Protein AF-A0A6A0AWE1-F1 (afdb_monomer)

Foldseek 3Di:
DDPVVVVVVLVVVLQVLLVLLLVLLVVLLVLQLCCCQPPVDGLFDLLLLLLLLLLLVVLLVVCVVCVVVDDPSSNSVSVSSVSSNVSSVSSQVSNVVSVHHNDVVSNVVSNVLLVVLVVPDDSVVSSQLSVLQSLLVGLQCSLPDPGDQDDSSLSSLVSSLSSLVSSLCSVCPSVHNDCSSPVSSVSSNVSSVSNNLVSCVVVPPVVND

Sequence (209 aa):
MTDRQESVAKRTALLALKVLGGACWVAAYREAITETEEEGTELLPEAALAFNLAWEAIYSSGGIWTWRKLSLEDRVQTIINISWLVYDVKWLQAVRRHGTHVRPGLIAMAVTYQLAFLSRLPPGEAARISALWQNLGFSAYSALTEAQVDERASKFALLRAVGTAVPTVTSGILRGVEPRYLTPGLGCVAFDLLRISRNGRERGWPFSR

Secondary structure (DSSP, 8-state):
--HHHHHHHHHHHHHHHHHHHHHHHHHHHHHHHHHHHHHS--SS-HHHHHHHHHHHHHHHHHHHHTGGGS-HHHHHHHHHHHHHHHHHHHHHHHHHHTT----HHHHHHHHHHHHHHHTTS-HHHHHHHHHHHHHHHHHHHHHHS----SHHHHHHHHHHHHHHHHHHHIIIIIT---HHHHHHHHHHHHHHHHHHHHHHHHTT-TT--

Structure (mmCIF, N/CA/C/O backbone):
data_AF-A0A6A0AWE1-F1
#
_entry.id   AF-A0A6A0AWE1-F1
#
loop_
_atom_site.group_PDB
_atom_site.id
_atom_site.type_symbol
_atom_site.label_atom_id
_atom_site.label_alt_id
_atom_site.label_comp_id
_atom_site.label_asym_id
_atom_site.label_entity_id
_atom_site.label_seq_id
_atom_site.pdbx_PDB_ins_code
_atom_site.Cartn_x
_atom_site.Cartn_y
_atom_site.Cartn_z
_atom_site.occupancy
_atom_site.B_iso_or_equiv
_atom_site.auth_seq_id
_atom_site.auth_comp_id
_atom_site.auth_asym_id
_atom_site.auth_atom_id
_atom_site.pdbx_PDB_model_num
ATOM 1 N N . MET A 1 1 ? 21.603 -22.628 -19.902 1.00 57.25 1 MET A N 1
ATOM 2 C CA . MET A 1 1 ? 20.401 -21.771 -20.005 1.00 57.25 1 MET A CA 1
ATOM 3 C C . MET A 1 1 ? 20.806 -20.531 -20.782 1.00 57.25 1 MET A C 1
ATOM 5 O O . MET A 1 1 ? 21.837 -19.965 -20.452 1.00 57.25 1 MET A O 1
ATOM 9 N N . THR A 1 2 ? 20.111 -20.167 -21.860 1.00 70.62 2 THR A N 1
ATOM 10 C CA . THR A 1 2 ? 20.488 -18.983 -22.665 1.00 70.62 2 THR A CA 1
ATOM 11 C C . THR A 1 2 ? 20.043 -17.693 -21.967 1.00 70.62 2 THR A C 1
ATOM 13 O O . THR A 1 2 ? 18.960 -17.692 -21.388 1.00 70.62 2 THR A O 1
ATOM 16 N N . ASP A 1 3 ? 20.789 -16.594 -22.105 1.00 73.94 3 ASP A N 1
ATOM 17 C CA . ASP A 1 3 ? 20.496 -15.255 -21.536 1.00 73.94 3 ASP A CA 1
ATOM 18 C C . ASP A 1 3 ? 19.036 -14.784 -21.781 1.00 73.94 3 ASP A C 1
ATOM 20 O O . ASP A 1 3 ? 18.345 -14.222 -20.927 1.00 73.94 3 ASP A O 1
ATOM 24 N N . ARG A 1 4 ? 18.468 -15.162 -22.934 1.00 74.38 4 ARG A N 1
ATOM 25 C CA . ARG A 1 4 ? 17.061 -14.909 -23.283 1.00 74.38 4 ARG A CA 1
ATOM 26 C C . ARG A 1 4 ? 16.050 -15.640 -22.385 1.00 74.38 4 ARG A C 1
ATOM 28 O O . ARG A 1 4 ? 15.002 -15.078 -22.076 1.00 74.38 4 ARG A O 1
ATOM 35 N N . GLN A 1 5 ? 16.332 -16.880 -21.983 1.00 67.31 5 GLN A N 1
ATOM 36 C CA . GLN A 1 5 ? 15.455 -17.673 -21.108 1.00 67.31 5 GLN A CA 1
ATOM 37 C C . GLN A 1 5 ? 15.448 -17.116 -19.682 1.00 67.31 5 GLN A C 1
ATOM 39 O O . GLN A 1 5 ? 14.386 -17.032 -19.065 1.00 67.31 5 GLN A O 1
ATOM 44 N N . GLU A 1 6 ? 16.607 -16.678 -19.189 1.00 70.88 6 GLU A N 1
ATOM 45 C CA . GLU A 1 6 ? 16.739 -16.037 -17.878 1.00 70.88 6 GLU A CA 1
ATOM 46 C C . GLU A 1 6 ? 15.963 -14.710 -17.822 1.00 70.88 6 GLU A C 1
ATOM 48 O O . GLU A 1 6 ? 15.195 -14.464 -16.888 1.00 70.88 6 GLU A O 1
ATOM 53 N N . SER A 1 7 ? 16.048 -13.906 -18.886 1.00 82.50 7 SER A N 1
ATOM 54 C CA . SER A 1 7 ? 15.284 -12.660 -19.031 1.00 82.50 7 SER A CA 1
ATOM 55 C C . SER A 1 7 ? 13.762 -12.875 -19.018 1.00 82.50 7 SER A C 1
ATOM 57 O O . SER A 1 7 ? 13.029 -12.115 -18.376 1.00 82.50 7 SER A O 1
ATOM 59 N N . VAL A 1 8 ? 13.265 -13.927 -19.679 1.00 85.75 8 VAL A N 1
ATOM 60 C CA . VAL A 1 8 ? 11.830 -14.264 -19.682 1.00 85.75 8 VAL A CA 1
ATOM 61 C C . VAL A 1 8 ? 11.374 -14.732 -18.302 1.00 85.75 8 VAL A C 1
ATOM 63 O O . VAL A 1 8 ? 10.389 -14.206 -17.785 1.00 85.75 8 VAL A O 1
ATOM 66 N N . ALA A 1 9 ? 12.102 -15.660 -17.675 1.00 86.56 9 ALA A N 1
ATOM 67 C CA . ALA A 1 9 ? 11.761 -16.174 -16.349 1.00 86.56 9 ALA A CA 1
ATOM 68 C C . ALA A 1 9 ? 11.688 -15.048 -15.305 1.00 86.56 9 ALA A C 1
ATOM 70 O O . ALA A 1 9 ? 10.719 -14.959 -14.548 1.00 86.56 9 ALA A O 1
ATOM 71 N N . LYS A 1 10 ? 12.658 -14.126 -15.328 1.00 87.62 10 LYS A N 1
ATOM 72 C CA . LYS A 1 10 ? 12.692 -12.961 -14.438 1.00 87.62 10 LYS A CA 1
ATOM 73 C C . LYS A 1 10 ? 11.480 -12.045 -14.619 1.00 87.62 10 LYS A C 1
ATOM 75 O O . LYS A 1 10 ? 10.871 -11.634 -13.634 1.00 87.62 10 LYS A O 1
ATOM 80 N N . ARG A 1 11 ? 11.095 -11.736 -15.862 1.00 88.38 11 ARG A N 1
ATOM 81 C CA . ARG A 1 11 ? 9.911 -10.903 -16.153 1.00 88.38 11 ARG A CA 1
ATOM 82 C C . ARG A 1 11 ? 8.618 -11.572 -15.692 1.00 88.38 11 ARG A C 1
ATOM 84 O O . ARG A 1 11 ? 7.779 -10.910 -15.087 1.00 88.38 11 ARG A O 1
ATOM 91 N N . THR A 1 12 ? 8.479 -12.873 -15.931 1.00 91.06 12 THR A N 1
ATOM 92 C CA . THR A 1 12 ? 7.323 -13.651 -15.470 1.00 91.06 12 THR A CA 1
ATOM 93 C C . THR A 1 12 ? 7.226 -13.646 -13.947 1.00 91.06 12 THR A C 1
ATOM 95 O O . THR A 1 12 ? 6.155 -13.372 -13.410 1.00 91.06 12 THR A O 1
ATOM 98 N N . ALA A 1 13 ? 8.342 -13.864 -13.245 1.00 91.12 13 ALA A N 1
ATOM 99 C CA . ALA A 1 13 ? 8.383 -13.819 -11.786 1.00 91.12 13 ALA A CA 1
ATOM 100 C C . ALA A 1 13 ? 7.980 -12.440 -11.236 1.00 91.12 13 ALA A C 1
ATOM 102 O O . ALA A 1 13 ? 7.170 -12.361 -10.315 1.00 91.12 13 ALA A O 1
ATOM 103 N N . LEU A 1 14 ? 8.481 -11.348 -11.828 1.00 92.50 14 LEU A N 1
ATOM 104 C CA . LEU A 1 14 ? 8.111 -9.981 -11.436 1.00 92.50 14 LEU A CA 1
ATOM 105 C C . LEU A 1 14 ? 6.605 -9.723 -11.578 1.00 92.50 14 LEU A C 1
ATOM 107 O O . LEU A 1 14 ? 5.991 -9.160 -10.673 1.00 92.50 14 LEU A O 1
ATOM 111 N N . LEU A 1 15 ? 6.006 -10.146 -12.693 1.00 94.44 15 LEU A N 1
ATOM 112 C CA . LEU A 1 15 ? 4.570 -9.988 -12.931 1.00 94.44 15 LEU A CA 1
ATOM 113 C C . LEU A 1 15 ? 3.735 -10.831 -11.964 1.00 94.44 15 LEU A C 1
ATOM 115 O O . LEU A 1 15 ? 2.789 -10.314 -11.374 1.00 94.44 15 LEU A O 1
ATOM 119 N N . ALA A 1 16 ? 4.103 -12.099 -11.765 1.00 95.06 16 ALA A N 1
ATOM 120 C CA . ALA A 1 16 ? 3.403 -12.993 -10.847 1.00 95.06 16 ALA A CA 1
ATOM 121 C C . ALA A 1 16 ? 3.425 -12.450 -9.411 1.00 95.06 16 ALA A C 1
ATOM 123 O O . ALA A 1 16 ? 2.384 -12.376 -8.760 1.00 95.06 16 ALA A O 1
ATOM 124 N N . LEU A 1 17 ? 4.592 -11.992 -8.948 1.00 95.56 17 LEU A N 1
ATOM 125 C CA . LEU A 1 17 ? 4.736 -11.374 -7.634 1.00 95.56 17 LEU A CA 1
ATOM 126 C C . LEU A 1 17 ? 3.882 -10.111 -7.518 1.00 95.56 17 LEU A C 1
ATOM 128 O O . LEU A 1 17 ? 3.183 -9.956 -6.524 1.00 95.56 17 LEU A O 1
ATOM 132 N N . LYS A 1 18 ? 3.864 -9.239 -8.532 1.00 94.31 18 LYS A N 1
ATOM 133 C CA . LYS A 1 18 ? 3.010 -8.040 -8.526 1.00 94.31 18 LYS A CA 1
ATOM 134 C C . LYS A 1 18 ? 1.530 -8.362 -8.405 1.00 94.31 18 LYS A C 1
ATOM 136 O O . LYS A 1 18 ? 0.850 -7.733 -7.602 1.00 94.31 18 LYS A O 1
ATOM 141 N N . VAL A 1 19 ? 1.042 -9.340 -9.164 1.00 96.62 19 VAL A N 1
ATOM 142 C CA . VAL A 1 19 ? -0.356 -9.781 -9.079 1.00 96.62 19 VAL A CA 1
ATOM 143 C C . VAL A 1 19 ? -0.659 -10.348 -7.692 1.00 96.62 19 VAL A C 1
ATOM 145 O O . VAL A 1 19 ? -1.687 -10.001 -7.115 1.00 96.62 19 VAL A O 1
ATOM 148 N N . LEU A 1 20 ? 0.251 -11.145 -7.122 1.00 96.88 20 LEU A N 1
ATOM 149 C CA . LEU A 1 20 ? 0.122 -11.658 -5.757 1.00 96.88 20 LEU A CA 1
ATOM 150 C C . LEU A 1 20 ? 0.041 -10.520 -4.730 1.00 96.88 20 LEU A C 1
ATOM 152 O O . LEU A 1 20 ? -0.880 -10.500 -3.921 1.00 96.88 20 LEU A O 1
ATOM 156 N N . GLY A 1 21 ? 0.953 -9.545 -4.793 1.00 96.19 21 GLY A N 1
ATOM 157 C CA . GLY A 1 21 ? 0.931 -8.378 -3.906 1.00 96.19 21 GLY A CA 1
ATOM 158 C C . GLY A 1 21 ? -0.353 -7.561 -4.062 1.00 96.19 21 GLY A C 1
ATOM 159 O O . GLY A 1 21 ? -0.977 -7.202 -3.067 1.00 96.19 21 GLY A O 1
ATOM 160 N N . GLY A 1 22 ? -0.790 -7.361 -5.310 1.00 96.81 22 GLY A N 1
ATOM 161 C CA . GLY A 1 22 ? -2.094 -6.807 -5.683 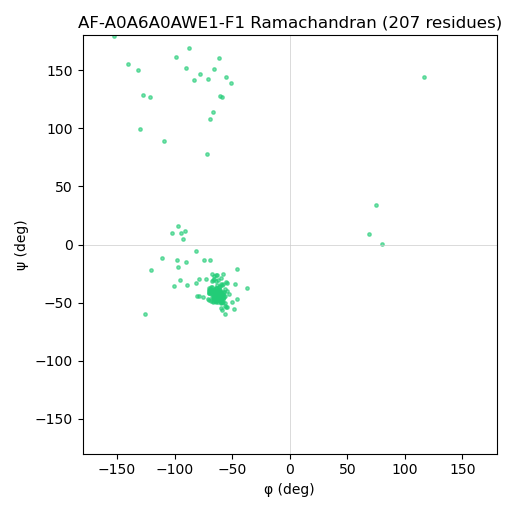1.00 96.81 22 GLY A CA 1
ATOM 162 C C . GLY A 1 22 ? -3.252 -7.474 -4.948 1.00 96.81 22 GLY A C 1
ATOM 163 O O . GLY A 1 22 ? -4.032 -6.813 -4.260 1.00 96.81 22 GLY A O 1
ATOM 164 N N . ALA A 1 23 ? -3.329 -8.799 -5.065 1.00 97.94 23 ALA A N 1
ATOM 165 C CA . ALA A 1 23 ? -4.372 -9.616 -4.462 1.00 97.94 23 ALA A CA 1
ATOM 166 C C . ALA A 1 23 ? -4.325 -9.606 -2.926 1.00 97.94 23 ALA A C 1
ATOM 168 O O . ALA A 1 23 ? -5.376 -9.524 -2.291 1.00 97.94 23 ALA A O 1
ATOM 169 N N . CYS A 1 24 ? -3.133 -9.638 -2.321 1.00 97.94 24 CYS A N 1
ATOM 170 C CA . CYS A 1 24 ? -2.969 -9.539 -0.870 1.00 97.94 24 CYS A CA 1
ATOM 171 C C . CYS A 1 24 ? -3.523 -8.219 -0.323 1.00 97.94 24 CYS A C 1
ATOM 173 O O . CYS A 1 24 ? -4.265 -8.234 0.657 1.00 97.94 24 CYS A O 1
ATOM 175 N N . TRP A 1 25 ? -3.235 -7.092 -0.979 1.00 96.88 25 TRP A N 1
ATOM 176 C CA . TRP A 1 25 ? -3.791 -5.795 -0.587 1.00 96.88 25 TRP A CA 1
ATOM 177 C C . TRP A 1 25 ? -5.302 -5.716 -0.795 1.00 96.88 25 TRP A C 1
ATOM 179 O O . TRP A 1 25 ? -6.003 -5.231 0.085 1.00 96.88 25 TRP A O 1
ATOM 189 N N . VAL A 1 26 ? -5.836 -6.269 -1.891 1.00 97.69 26 VAL A N 1
ATOM 190 C CA . VAL A 1 26 ? -7.294 -6.382 -2.084 1.00 97.69 26 VAL A CA 1
ATOM 191 C C . VAL A 1 26 ? -7.943 -7.184 -0.953 1.00 97.69 26 VAL A C 1
ATOM 193 O O . VAL A 1 26 ? -8.985 -6.789 -0.433 1.00 97.69 26 VAL A O 1
ATOM 196 N N . ALA A 1 27 ? -7.339 -8.298 -0.541 1.00 98.06 27 ALA A N 1
ATOM 197 C CA . ALA A 1 27 ? -7.832 -9.070 0.592 1.00 98.06 27 ALA A CA 1
ATOM 198 C C . ALA A 1 27 ? -7.745 -8.270 1.904 1.00 98.06 27 ALA A C 1
ATOM 200 O O . ALA A 1 27 ? -8.711 -8.264 2.660 1.00 98.06 27 ALA A O 1
ATOM 201 N N . ALA A 1 28 ? -6.650 -7.540 2.144 1.00 96.88 28 ALA A N 1
ATOM 202 C CA . ALA A 1 28 ? -6.512 -6.674 3.316 1.00 96.88 28 ALA A CA 1
ATOM 203 C C . ALA A 1 28 ? -7.596 -5.583 3.349 1.00 96.88 28 ALA A C 1
ATOM 205 O O . ALA A 1 28 ? -8.223 -5.375 4.385 1.00 96.88 28 ALA A O 1
ATOM 206 N N . TYR A 1 29 ? -7.889 -4.949 2.209 1.00 96.56 29 TYR A N 1
ATOM 207 C CA . TYR A 1 29 ? -8.993 -3.997 2.091 1.00 96.56 29 TYR A CA 1
ATOM 208 C C . TYR A 1 29 ? -10.337 -4.615 2.458 1.00 96.56 29 TYR A C 1
ATOM 210 O O . TYR A 1 29 ? -11.140 -3.973 3.124 1.00 96.56 29 TYR A O 1
ATOM 218 N N . ARG A 1 30 ? -10.599 -5.860 2.045 1.00 97.12 30 ARG A N 1
ATOM 219 C CA . ARG A 1 30 ? -11.848 -6.542 2.403 1.00 97.12 30 ARG A CA 1
ATOM 220 C C . ARG A 1 30 ? -11.968 -6.746 3.906 1.00 97.12 30 ARG A C 1
ATOM 222 O O . ARG A 1 30 ? -13.045 -6.494 4.430 1.00 97.12 30 ARG A O 1
ATOM 229 N N . GLU A 1 31 ? -10.897 -7.155 4.584 1.00 96.00 31 GLU A N 1
ATOM 230 C CA . GLU A 1 31 ? -10.917 -7.286 6.047 1.00 96.00 31 GLU A CA 1
ATOM 231 C C . GLU A 1 31 ? -11.165 -5.930 6.720 1.00 96.00 31 GLU A C 1
ATOM 233 O O . GLU A 1 31 ? -12.026 -5.843 7.585 1.00 96.00 31 GLU A O 1
ATOM 238 N N . ALA A 1 32 ? -10.486 -4.863 6.282 1.00 93.50 32 ALA A N 1
ATOM 239 C CA . ALA A 1 32 ? -10.672 -3.524 6.847 1.00 93.50 32 ALA A CA 1
ATOM 240 C C . ALA A 1 32 ? -12.083 -2.965 6.621 1.00 93.50 32 ALA A C 1
ATOM 242 O O . ALA A 1 32 ? -12.679 -2.420 7.541 1.00 93.50 32 ALA A O 1
ATOM 243 N N . ILE A 1 33 ? -12.637 -3.128 5.417 1.00 95.19 33 ILE A N 1
ATOM 244 C CA . ILE A 1 33 ? -14.003 -2.688 5.107 1.00 95.19 33 ILE A CA 1
ATOM 245 C C . ILE A 1 33 ? -15.017 -3.489 5.915 1.00 95.19 33 ILE A C 1
ATOM 247 O O . ILE A 1 33 ? -15.927 -2.891 6.469 1.00 95.19 33 ILE A O 1
ATOM 251 N N . THR A 1 34 ? -14.858 -4.812 5.988 1.00 94.88 34 THR A N 1
ATOM 252 C CA . THR A 1 34 ? -15.779 -5.680 6.736 1.00 94.88 34 THR A CA 1
ATOM 253 C C . THR A 1 34 ? -15.772 -5.313 8.214 1.00 94.88 34 THR A C 1
ATOM 255 O O . THR A 1 34 ? -16.835 -5.143 8.792 1.00 94.88 34 THR A O 1
ATOM 258 N N . GLU A 1 35 ? -14.587 -5.107 8.797 1.00 92.06 35 GLU A N 1
ATOM 259 C CA . GLU A 1 35 ? -14.449 -4.631 10.174 1.00 92.06 35 GLU A CA 1
ATOM 260 C C . GLU A 1 35 ? -15.182 -3.305 10.386 1.00 92.06 35 GLU A C 1
ATOM 262 O O . GLU A 1 35 ? -16.024 -3.191 11.270 1.00 92.06 35 GLU A O 1
ATOM 267 N N . THR A 1 36 ? -14.934 -2.323 9.517 1.00 93.06 36 THR A N 1
ATOM 268 C CA . THR A 1 36 ? -15.619 -1.036 9.609 1.00 93.06 36 THR A CA 1
ATOM 269 C C . THR A 1 36 ? -17.123 -1.180 9.437 1.00 93.06 36 THR A C 1
ATOM 271 O O . THR A 1 36 ? -17.858 -0.527 10.158 1.00 93.06 36 THR A O 1
ATOM 274 N N . GLU A 1 37 ? -17.615 -2.009 8.520 1.00 93.25 37 GLU A N 1
ATOM 275 C CA . GLU A 1 37 ? -19.053 -2.183 8.294 1.00 93.25 37 GLU A CA 1
ATOM 276 C C . GLU A 1 37 ? -19.758 -2.907 9.448 1.00 93.25 37 GLU A C 1
ATOM 278 O O . GLU A 1 37 ? -20.847 -2.473 9.822 1.00 93.25 37 GLU A O 1
ATOM 283 N N . GLU A 1 38 ? -19.154 -3.959 10.003 1.00 93.06 38 GLU A N 1
ATOM 284 C CA . GLU A 1 38 ? -19.743 -4.797 11.056 1.00 93.06 38 GLU A CA 1
ATOM 285 C C . GLU A 1 38 ? -19.619 -4.169 12.450 1.00 93.06 38 GLU A C 1
ATOM 287 O O . GLU A 1 38 ? -20.599 -4.143 13.191 1.00 93.06 38 GLU A O 1
ATOM 292 N N . GLU A 1 39 ? -18.446 -3.627 12.787 1.00 89.12 39 GLU A N 1
ATOM 293 C CA . GLU A 1 39 ? -18.095 -3.222 14.157 1.00 89.12 39 GLU A CA 1
ATOM 294 C C . GLU A 1 39 ? -17.987 -1.694 14.326 1.00 89.12 39 GLU A C 1
ATOM 296 O O . GLU A 1 39 ? -17.903 -1.186 15.444 1.00 89.12 39 GLU A O 1
ATOM 301 N N . GLY A 1 40 ? -17.980 -0.924 13.228 1.00 87.75 40 GLY A N 1
ATOM 302 C CA . GLY A 1 40 ? -17.787 0.534 13.266 1.00 87.75 40 GLY A CA 1
ATOM 303 C C . GLY A 1 40 ? -16.372 0.963 13.682 1.00 87.75 40 GLY A C 1
ATOM 304 O O . GLY A 1 40 ? -16.121 2.146 13.918 1.00 87.75 40 GLY A O 1
ATOM 305 N N . THR A 1 41 ? -15.446 0.011 13.774 1.00 87.19 41 THR A N 1
ATOM 306 C CA . THR A 1 41 ? -14.037 0.184 14.139 1.00 87.19 41 THR A CA 1
ATOM 307 C C . THR A 1 41 ? -13.155 0.226 12.888 1.00 87.19 41 THR A C 1
ATOM 309 O O . THR A 1 41 ? -13.534 -0.177 11.784 1.00 87.19 41 THR A O 1
ATOM 312 N N . GLU A 1 42 ? -11.938 0.747 13.027 1.00 86.62 42 GLU A N 1
ATOM 313 C CA . GLU A 1 42 ? -10.987 0.838 11.920 1.00 86.62 42 GLU A CA 1
ATOM 314 C C . GLU A 1 42 ? -9.701 0.079 12.268 1.00 86.62 42 GLU A C 1
ATOM 316 O O . GLU A 1 42 ? -9.058 0.344 13.284 1.00 86.62 42 GLU A O 1
ATOM 321 N N . LEU A 1 43 ? -9.276 -0.841 11.391 1.00 86.19 43 LEU A N 1
ATOM 322 C CA . LEU A 1 43 ? -8.012 -1.582 11.557 1.00 86.19 43 LEU A CA 1
ATOM 323 C C . LEU A 1 43 ? -6.764 -0.703 11.367 1.00 86.19 43 LEU A C 1
ATOM 325 O O . LEU A 1 43 ? -5.648 -1.120 11.685 1.00 86.19 43 LEU A O 1
ATOM 329 N N . LEU A 1 44 ? -6.943 0.498 10.817 1.00 85.38 44 LEU A N 1
ATOM 330 C CA . LEU A 1 44 ? -5.921 1.520 10.635 1.00 85.38 44 LEU A CA 1
ATOM 331 C C . LEU A 1 44 ? -6.504 2.895 10.932 1.00 85.38 44 LEU A C 1
ATOM 333 O O . LEU A 1 44 ? -7.699 3.086 10.751 1.00 85.38 44 LEU A O 1
ATOM 337 N N . PRO A 1 45 ? -5.668 3.873 11.312 1.00 89.00 45 PRO A N 1
ATOM 338 C CA . PRO A 1 45 ? -6.148 5.224 11.525 1.00 89.00 45 PRO A CA 1
ATOM 339 C C . PRO A 1 45 ? -6.623 5.847 10.208 1.00 89.00 45 PRO A C 1
ATOM 341 O O . PRO A 1 45 ? -6.035 5.616 9.153 1.00 89.00 45 PRO A O 1
ATOM 344 N N . GLU A 1 46 ? -7.581 6.761 10.311 1.00 91.56 46 GLU A N 1
ATOM 345 C CA . GLU A 1 46 ? -8.064 7.678 9.267 1.00 91.56 46 GLU A CA 1
ATOM 346 C C . GLU A 1 46 ? -6.964 8.229 8.327 1.00 91.56 46 GLU A C 1
ATOM 348 O O . GLU A 1 46 ? -7.160 8.372 7.116 1.00 91.56 46 GLU A O 1
ATOM 353 N N . ALA A 1 47 ? -5.775 8.524 8.867 1.00 94.06 47 ALA A N 1
ATOM 354 C CA . ALA A 1 47 ? -4.630 8.989 8.086 1.00 94.06 47 ALA A CA 1
ATOM 355 C C . ALA A 1 47 ? -4.186 7.976 7.017 1.00 94.06 47 ALA A C 1
ATOM 357 O O . ALA A 1 47 ? -3.810 8.383 5.921 1.00 94.06 47 ALA A O 1
ATOM 358 N N . ALA A 1 48 ? -4.265 6.673 7.291 1.00 94.19 48 ALA A N 1
ATOM 359 C CA . ALA A 1 48 ? -3.922 5.639 6.320 1.00 94.19 48 ALA A CA 1
ATOM 360 C C . ALA A 1 48 ? -4.846 5.677 5.101 1.00 94.19 48 ALA A C 1
ATOM 362 O O . ALA A 1 48 ? -4.368 5.644 3.968 1.00 94.19 48 ALA A O 1
ATOM 363 N N . LEU A 1 49 ? -6.152 5.844 5.324 1.00 95.06 49 LEU A N 1
ATOM 364 C CA . LEU A 1 49 ? -7.127 5.982 4.248 1.00 95.06 49 LEU A CA 1
ATOM 365 C C . LEU A 1 49 ? -6.866 7.241 3.406 1.00 95.06 49 LEU A C 1
ATOM 367 O O . LEU A 1 49 ? -6.898 7.175 2.181 1.00 95.06 49 LEU A O 1
ATOM 371 N N . ALA A 1 50 ? -6.549 8.379 4.037 1.00 96.94 50 ALA A N 1
ATOM 372 C CA . ALA A 1 50 ? -6.221 9.611 3.312 1.00 96.94 50 ALA A CA 1
ATOM 373 C C . ALA A 1 50 ? -4.974 9.457 2.420 1.00 96.94 50 ALA A C 1
ATOM 375 O O . ALA A 1 50 ? -4.970 9.895 1.267 1.00 96.94 50 ALA A O 1
ATOM 376 N N . PHE A 1 51 ? -3.918 8.833 2.949 1.00 98.25 51 PHE A N 1
ATOM 377 C CA . PHE A 1 51 ? -2.660 8.615 2.232 1.00 98.25 51 PHE A CA 1
ATOM 378 C C . PHE A 1 51 ? -2.784 7.593 1.108 1.00 98.25 51 PHE A C 1
ATOM 380 O O . PHE A 1 51 ? -2.256 7.851 0.025 1.00 98.25 51 PHE A O 1
ATOM 387 N N . ASN A 1 52 ? -3.499 6.488 1.328 1.00 97.38 52 ASN A N 1
ATOM 388 C CA . ASN A 1 52 ? -3.772 5.505 0.282 1.00 97.38 52 ASN A CA 1
ATOM 389 C C . ASN A 1 52 ? -4.616 6.122 -0.830 1.00 97.38 52 ASN A C 1
ATOM 391 O O . ASN A 1 52 ? -4.177 6.124 -1.975 1.00 97.38 52 ASN A O 1
ATOM 395 N N . LEU A 1 53 ? -5.718 6.799 -0.488 1.00 97.50 53 LEU A N 1
ATOM 396 C CA . LEU A 1 53 ? -6.576 7.447 -1.479 1.00 97.50 53 LEU A CA 1
ATOM 397 C C . LEU A 1 53 ? -5.796 8.446 -2.349 1.00 97.50 53 LEU A C 1
ATOM 399 O O . LEU A 1 53 ? -5.955 8.464 -3.570 1.00 97.50 53 LEU A O 1
ATOM 403 N N . ALA A 1 54 ? -4.934 9.268 -1.740 1.00 98.50 54 ALA A N 1
ATOM 404 C CA . ALA A 1 54 ? -4.088 10.202 -2.480 1.00 98.50 54 ALA A CA 1
ATOM 405 C C . ALA A 1 54 ? -3.071 9.477 -3.374 1.00 98.50 54 ALA A C 1
ATOM 407 O O . ALA A 1 54 ? -2.903 9.852 -4.536 1.00 98.50 54 ALA A O 1
ATOM 408 N N . TRP A 1 55 ? -2.399 8.451 -2.844 1.00 98.56 55 TRP A N 1
ATOM 409 C CA . TRP A 1 55 ? -1.427 7.650 -3.586 1.00 98.56 55 TRP A CA 1
ATOM 410 C C . TRP A 1 55 ? -2.089 6.980 -4.796 1.00 98.56 55 TRP A C 1
ATOM 412 O O . TRP A 1 55 ? -1.676 7.209 -5.935 1.00 98.56 55 TRP A O 1
ATOM 422 N N . GLU A 1 56 ? -3.171 6.235 -4.576 1.00 98.31 56 GLU A N 1
ATOM 423 C CA . GLU A 1 56 ? -3.861 5.494 -5.625 1.00 98.31 56 GLU A CA 1
ATOM 424 C C . GLU A 1 56 ? -4.446 6.420 -6.687 1.00 98.31 56 GLU A C 1
ATOM 426 O O . GLU A 1 56 ? -4.304 6.147 -7.879 1.00 98.31 56 GLU A O 1
ATOM 431 N N . ALA A 1 57 ? -5.033 7.555 -6.299 1.00 98.38 57 ALA A N 1
ATOM 432 C CA . ALA A 1 57 ? -5.571 8.520 -7.254 1.00 98.38 57 ALA A CA 1
ATOM 433 C C . ALA A 1 57 ? -4.473 9.139 -8.136 1.00 98.38 57 ALA A C 1
ATOM 435 O O . ALA A 1 57 ? -4.609 9.185 -9.364 1.00 98.38 57 ALA A O 1
ATO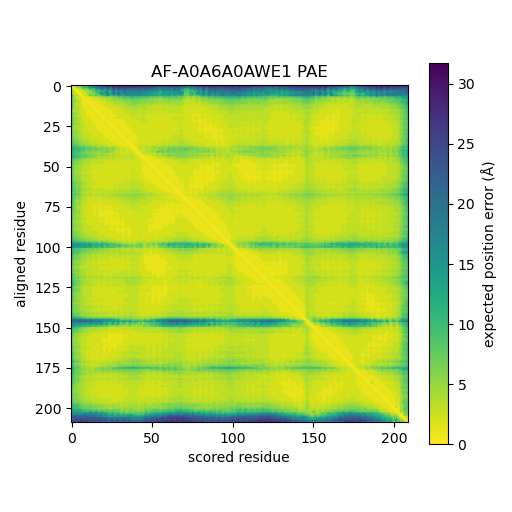M 436 N N . ILE A 1 58 ? -3.368 9.595 -7.537 1.00 98.56 58 ILE A N 1
ATOM 437 C CA . ILE A 1 58 ? -2.274 10.261 -8.258 1.00 98.56 58 ILE A CA 1
ATOM 438 C C . ILE A 1 58 ? -1.564 9.282 -9.195 1.00 98.56 58 ILE A C 1
ATOM 440 O O . ILE A 1 58 ? -1.383 9.572 -10.380 1.00 98.56 58 ILE A O 1
ATOM 444 N N . TYR A 1 59 ? -1.182 8.104 -8.703 1.00 98.12 59 TYR A N 1
ATOM 445 C CA . TYR A 1 59 ? -0.405 7.169 -9.512 1.00 98.12 59 TYR A CA 1
ATOM 446 C C . TYR A 1 59 ? -1.269 6.399 -10.519 1.00 98.12 59 TYR A C 1
ATOM 448 O O . TYR A 1 59 ? -0.789 6.123 -11.620 1.00 98.12 59 TYR A O 1
ATOM 456 N N . SER A 1 60 ? -2.551 6.138 -10.228 1.00 98.19 60 SER A N 1
ATOM 457 C CA . SER A 1 60 ? -3.482 5.600 -11.234 1.00 98.19 60 SER A CA 1
ATOM 458 C C . SER A 1 60 ? -3.736 6.600 -12.356 1.00 98.19 60 SER A C 1
ATOM 460 O O . SER A 1 60 ? -3.640 6.239 -13.528 1.00 98.19 60 SER A O 1
ATOM 462 N N . SER A 1 61 ? -4.017 7.867 -12.029 1.00 98.12 61 SER A N 1
ATOM 463 C CA . SER A 1 61 ? -4.265 8.897 -13.048 1.00 98.12 61 SER A CA 1
ATOM 464 C C . SER A 1 61 ? -3.030 9.152 -13.916 1.00 98.12 61 SER A C 1
ATOM 466 O O . SER A 1 61 ? -3.142 9.179 -15.143 1.00 98.12 61 SER A O 1
ATOM 468 N N . GLY A 1 62 ? -1.839 9.230 -13.314 1.00 97.50 62 GLY A N 1
ATOM 469 C CA . GLY A 1 62 ? -0.576 9.316 -14.050 1.00 97.50 62 GLY A CA 1
ATOM 470 C C . GL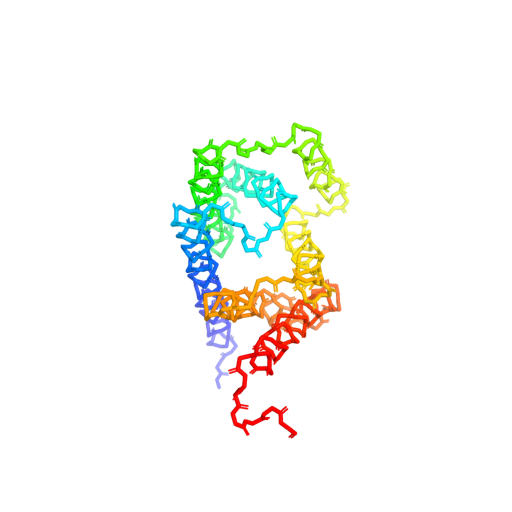Y A 1 62 ? -0.319 8.097 -14.946 1.00 97.50 62 GLY A C 1
ATOM 471 O O . GLY A 1 62 ? 0.108 8.246 -16.097 1.00 97.50 62 GLY A O 1
ATOM 472 N N . GLY A 1 63 ? -0.627 6.892 -14.456 1.00 96.94 63 GLY A N 1
ATOM 473 C CA . GLY A 1 63 ? -0.523 5.651 -15.224 1.00 96.94 63 GLY A CA 1
ATOM 474 C C . GLY A 1 63 ? -1.474 5.608 -16.424 1.00 96.94 63 GLY A C 1
ATOM 475 O O . GLY A 1 63 ? -1.059 5.274 -17.533 1.00 96.94 63 GLY A O 1
ATOM 476 N N . ILE A 1 64 ? -2.729 6.029 -16.244 1.00 98.06 64 ILE A N 1
ATOM 477 C CA . ILE A 1 64 ? -3.719 6.151 -17.328 1.00 98.06 64 ILE A CA 1
ATOM 478 C C . ILE A 1 64 ? -3.260 7.188 -18.358 1.00 98.06 64 ILE A C 1
ATOM 480 O O . ILE A 1 64 ? -3.243 6.909 -19.558 1.00 98.06 64 ILE A O 1
ATOM 484 N N . TRP A 1 65 ? -2.827 8.366 -17.902 1.00 97.81 65 TRP A N 1
ATOM 485 C CA . TRP A 1 65 ? -2.370 9.451 -18.774 1.00 97.81 65 TRP A CA 1
ATOM 486 C C . TRP A 1 65 ? -1.188 9.037 -19.660 1.00 97.81 65 TRP A C 1
ATOM 488 O O . TRP A 1 65 ? -1.077 9.435 -20.820 1.00 97.81 65 TRP A O 1
ATOM 498 N N . THR A 1 66 ? -0.305 8.194 -19.127 1.00 96.19 66 THR A N 1
ATOM 499 C CA . THR A 1 66 ? 0.901 7.728 -19.821 1.00 96.19 66 THR A CA 1
ATOM 500 C C . THR A 1 66 ? 0.780 6.312 -20.381 1.00 96.19 66 THR A C 1
ATOM 502 O O . THR A 1 66 ? 1.762 5.781 -20.899 1.00 96.19 66 THR A O 1
ATOM 505 N N . TRP A 1 67 ? -0.420 5.721 -20.376 1.00 96.88 67 TRP A N 1
ATOM 506 C CA . TRP A 1 67 ? -0.672 4.296 -20.626 1.00 96.88 67 TRP A CA 1
ATOM 507 C C . TRP A 1 67 ? 0.065 3.714 -21.836 1.00 96.88 67 TRP A C 1
ATOM 509 O O . TRP A 1 67 ? 0.703 2.663 -21.760 1.00 96.88 67 TRP A O 1
ATOM 519 N N . ARG A 1 68 ? 0.022 4.419 -22.973 1.00 96.44 68 ARG A N 1
ATOM 520 C CA . ARG A 1 68 ? 0.656 3.972 -24.226 1.00 96.44 68 ARG A CA 1
ATOM 521 C C . ARG A 1 68 ? 2.181 3.867 -24.132 1.00 96.44 68 ARG A C 1
ATOM 523 O O . ARG A 1 68 ? 2.760 3.059 -24.851 1.00 96.44 68 ARG A O 1
ATOM 530 N N . LYS A 1 69 ? 2.808 4.641 -23.245 1.00 94.81 69 LYS A N 1
ATOM 531 C CA . LYS A 1 69 ? 4.261 4.683 -23.013 1.00 94.81 69 LYS A CA 1
ATOM 532 C C . LYS A 1 69 ? 4.718 3.694 -21.938 1.00 94.81 69 LYS A C 1
ATOM 534 O O . LYS A 1 69 ? 5.910 3.426 -21.837 1.00 94.81 69 LYS A O 1
ATOM 539 N N . LEU A 1 70 ? 3.790 3.160 -21.143 1.00 93.75 70 LEU A N 1
ATOM 540 C CA . LEU A 1 70 ? 4.105 2.239 -20.057 1.00 93.75 70 LEU A CA 1
ATOM 541 C C . LEU A 1 70 ? 4.549 0.872 -20.577 1.00 93.75 70 LEU A C 1
ATOM 543 O O . LEU A 1 70 ? 3.970 0.334 -21.532 1.00 93.75 70 LEU A O 1
ATOM 547 N N . SER A 1 71 ? 5.521 0.290 -19.872 1.00 92.62 71 SER A N 1
ATOM 548 C CA . SER A 1 71 ? 5.863 -1.125 -19.993 1.00 92.62 71 SER A CA 1
ATOM 549 C C . SER A 1 71 ? 4.664 -2.002 -19.604 1.00 92.62 71 SER A C 1
ATOM 551 O O . SER A 1 71 ? 3.759 -1.553 -18.898 1.00 92.62 71 SER A O 1
ATOM 553 N N . LEU A 1 72 ? 4.643 -3.272 -20.027 1.00 92.94 72 LEU A N 1
ATOM 554 C CA . LEU A 1 72 ? 3.592 -4.211 -19.603 1.00 92.94 72 LEU A CA 1
ATOM 555 C C . LEU A 1 72 ? 3.486 -4.287 -18.072 1.00 92.94 72 LEU A C 1
ATOM 557 O O . LEU A 1 72 ? 2.391 -4.329 -17.522 1.00 92.94 72 LEU A O 1
ATOM 561 N N . GLU A 1 73 ? 4.627 -4.270 -17.392 1.00 91.06 73 GLU A N 1
ATOM 562 C CA . GLU A 1 73 ? 4.695 -4.353 -15.939 1.00 91.06 73 GLU A CA 1
ATOM 563 C C . GLU A 1 73 ? 4.065 -3.134 -15.248 1.00 91.06 73 GLU A C 1
ATOM 565 O O . GLU A 1 73 ? 3.316 -3.285 -14.281 1.00 91.06 73 GLU A O 1
ATOM 570 N N . ASP A 1 74 ? 4.316 -1.932 -15.768 1.00 93.00 74 ASP A N 1
ATOM 571 C CA . ASP A 1 74 ? 3.734 -0.698 -15.231 1.00 93.00 74 ASP A CA 1
ATOM 572 C C . ASP A 1 74 ? 2.241 -0.573 -15.566 1.00 93.00 74 ASP A C 1
ATOM 574 O O . ASP A 1 74 ? 1.473 -0.022 -14.777 1.00 93.00 74 ASP A O 1
ATOM 578 N N . ARG A 1 75 ? 1.794 -1.133 -16.699 1.00 95.88 75 ARG A N 1
ATOM 579 C CA . ARG A 1 75 ? 0.359 -1.238 -17.022 1.00 95.88 75 ARG A CA 1
ATOM 580 C C . ARG A 1 75 ? -0.368 -2.159 -16.051 1.00 95.88 75 ARG A C 1
ATOM 582 O O . ARG A 1 75 ? -1.430 -1.794 -15.558 1.00 95.88 75 ARG A O 1
ATOM 589 N N . VAL A 1 76 ? 0.212 -3.323 -15.744 1.00 96.19 76 VAL A N 1
ATOM 590 C CA . VAL A 1 76 ? -0.334 -4.239 -14.729 1.00 96.19 76 VAL A CA 1
ATOM 591 C C . VAL A 1 76 ? -0.393 -3.547 -13.371 1.00 96.19 76 VAL A C 1
ATOM 593 O O . VAL A 1 76 ? -1.427 -3.603 -12.713 1.00 96.19 76 VAL A O 1
ATOM 596 N N . GLN A 1 77 ? 0.664 -2.828 -12.982 1.00 95.44 77 GLN A N 1
ATOM 597 C CA . GLN A 1 77 ? 0.647 -2.048 -11.744 1.00 95.44 77 GLN A CA 1
ATOM 598 C C . GLN A 1 77 ? -0.453 -0.982 -11.751 1.00 95.44 77 GLN A C 1
ATOM 600 O O . GLN A 1 77 ? -1.149 -0.828 -10.761 1.00 95.44 77 GLN A O 1
ATOM 605 N N . THR A 1 78 ? -0.648 -0.280 -12.868 1.00 97.44 78 THR A N 1
ATOM 606 C CA . THR A 1 78 ? -1.695 0.743 -12.994 1.00 97.44 78 THR A CA 1
ATOM 607 C C . THR A 1 78 ? -3.091 0.133 -12.827 1.00 97.44 78 THR A C 1
ATOM 609 O O . THR A 1 78 ? -3.926 0.713 -12.145 1.00 97.44 78 THR A O 1
ATOM 612 N N . ILE A 1 79 ? -3.350 -1.055 -13.388 1.00 98.12 79 ILE A N 1
ATOM 613 C CA . ILE A 1 79 ? -4.619 -1.779 -13.181 1.00 98.12 79 ILE A CA 1
ATOM 614 C C . ILE A 1 79 ? -4.806 -2.145 -11.704 1.00 98.12 79 ILE A C 1
ATOM 616 O O . ILE A 1 79 ? -5.895 -1.965 -11.162 1.00 98.12 79 ILE A O 1
ATOM 620 N N . ILE A 1 80 ? -3.751 -2.644 -11.055 1.00 97.75 80 ILE A N 1
ATOM 621 C CA . ILE A 1 80 ? -3.774 -2.973 -9.625 1.00 97.75 80 ILE A CA 1
ATOM 622 C C . ILE A 1 80 ? -4.101 -1.720 -8.804 1.00 97.75 80 ILE A C 1
ATOM 624 O O . ILE A 1 80 ? -5.028 -1.759 -8.001 1.00 97.75 80 ILE A O 1
ATOM 628 N N . ASN A 1 81 ? -3.432 -0.600 -9.071 1.00 98.00 81 ASN A N 1
ATOM 629 C CA . ASN A 1 81 ? -3.670 0.666 -8.381 1.00 98.00 81 ASN A CA 1
ATOM 630 C C . ASN A 1 81 ? -5.112 1.171 -8.568 1.00 98.00 81 ASN A C 1
ATOM 632 O O . ASN A 1 81 ? -5.776 1.558 -7.614 1.00 98.00 81 ASN A O 1
ATOM 636 N N . ILE A 1 82 ? -5.664 1.076 -9.783 1.00 98.38 82 ILE A N 1
ATOM 637 C CA . ILE A 1 82 ? -7.075 1.416 -10.031 1.00 98.38 82 ILE A CA 1
ATOM 638 C C . ILE A 1 82 ? -7.997 0.521 -9.194 1.00 98.38 82 ILE A C 1
ATOM 640 O O . ILE A 1 82 ? -8.988 0.997 -8.641 1.00 98.38 82 ILE A O 1
ATOM 644 N N . SER A 1 83 ? -7.683 -0.774 -9.086 1.00 98.12 83 SER A N 1
ATOM 645 C CA . SER A 1 83 ? -8.466 -1.687 -8.253 1.00 98.12 83 SER A CA 1
ATOM 646 C C . SER A 1 83 ? -8.398 -1.300 -6.773 1.00 98.12 83 SER A C 1
ATOM 648 O O . SER A 1 83 ? -9.433 -1.274 -6.111 1.00 98.12 83 SER A O 1
ATOM 650 N N . TRP A 1 84 ? -7.219 -0.922 -6.274 1.00 98.19 84 TRP A N 1
ATOM 651 C CA . TRP A 1 84 ? -7.016 -0.440 -4.910 1.00 98.19 84 TRP A CA 1
ATOM 652 C C . TRP A 1 84 ? -7.751 0.881 -4.655 1.00 98.19 84 TRP A C 1
ATOM 654 O O . TRP A 1 84 ? -8.465 0.979 -3.662 1.00 98.19 84 TRP A O 1
ATOM 664 N N . LEU A 1 85 ? -7.740 1.819 -5.607 1.00 98.38 85 LEU A N 1
ATOM 665 C CA . LEU A 1 85 ? -8.515 3.063 -5.535 1.00 98.38 85 LEU A CA 1
ATOM 666 C C . LEU A 1 85 ? -10.018 2.806 -5.354 1.00 98.38 85 LEU A C 1
ATOM 668 O O . LEU A 1 85 ? -10.691 3.492 -4.586 1.00 98.38 85 LEU A O 1
ATOM 672 N N . VAL A 1 86 ? -10.565 1.806 -6.053 1.00 98.31 86 VAL A N 1
ATOM 673 C CA . VAL A 1 86 ? -11.972 1.409 -5.881 1.00 98.31 86 VAL A CA 1
ATOM 674 C C . VAL A 1 86 ? -12.225 0.919 -4.453 1.00 98.31 86 VAL A C 1
ATOM 676 O O . VAL A 1 86 ? -13.273 1.226 -3.882 1.00 98.31 86 VAL A O 1
ATOM 679 N N . TYR A 1 87 ? -11.286 0.180 -3.862 1.00 97.62 87 TYR A N 1
ATOM 680 C CA . TYR A 1 87 ? -11.385 -0.259 -2.472 1.00 97.62 87 TYR A CA 1
ATOM 681 C C . TYR A 1 87 ? -11.217 0.889 -1.469 1.00 97.62 87 TYR A C 1
ATOM 683 O O . TYR A 1 87 ? -11.986 0.930 -0.512 1.00 97.62 87 TYR A O 1
ATOM 691 N N . ASP A 1 88 ? -10.337 1.863 -1.712 1.00 96.62 88 ASP A N 1
ATOM 692 C CA . ASP A 1 88 ? -10.242 3.075 -0.884 1.00 96.62 88 ASP A CA 1
ATOM 693 C C . ASP A 1 88 ? -11.565 3.849 -0.877 1.00 96.62 88 ASP A C 1
ATOM 695 O O . ASP A 1 88 ? -12.047 4.263 0.176 1.00 96.62 88 ASP A O 1
ATOM 699 N N . VAL A 1 89 ? -12.208 4.005 -2.040 1.00 96.81 89 VAL A N 1
ATOM 700 C CA . VAL A 1 89 ? -13.518 4.671 -2.131 1.00 96.81 89 VAL A CA 1
ATOM 701 C C . VAL A 1 89 ? -14.591 3.887 -1.374 1.00 96.81 89 VAL A C 1
ATOM 703 O O . VAL A 1 89 ? -15.396 4.489 -0.663 1.00 96.81 89 VAL A O 1
ATOM 706 N N . LYS A 1 90 ? -14.607 2.553 -1.487 1.00 96.69 90 LYS A N 1
ATOM 707 C CA . LYS A 1 90 ? -15.538 1.704 -0.725 1.00 96.69 90 LYS A CA 1
ATOM 708 C C . LYS A 1 90 ? -15.309 1.819 0.779 1.00 96.69 90 LYS A C 1
ATOM 710 O O . LYS A 1 90 ? -16.274 1.936 1.528 1.00 96.69 90 LYS A O 1
ATOM 715 N N . TRP A 1 91 ? -14.054 1.842 1.215 1.00 95.12 91 TRP A N 1
ATOM 716 C CA . TRP A 1 91 ? -13.722 2.000 2.624 1.00 95.12 91 TRP A CA 1
ATOM 717 C C . TRP A 1 91 ? -14.106 3.381 3.146 1.00 95.12 91 TRP A C 1
ATOM 719 O O . TRP A 1 91 ? -14.770 3.481 4.172 1.00 95.12 91 TRP A O 1
ATOM 729 N N . LEU A 1 92 ? -13.840 4.440 2.380 1.00 95.00 92 LEU A N 1
ATOM 730 C CA . LEU A 1 92 ? -14.310 5.788 2.694 1.00 95.00 92 LEU A CA 1
ATOM 731 C C . LEU A 1 92 ? -15.836 5.853 2.842 1.00 95.00 92 LEU A C 1
ATOM 733 O O . LEU A 1 92 ? -16.343 6.566 3.707 1.00 95.00 92 LEU A O 1
ATOM 737 N N . GLN A 1 93 ? -16.583 5.120 2.016 1.00 94.50 93 GLN A N 1
ATOM 738 C CA . GLN A 1 93 ? -18.037 5.019 2.151 1.00 94.50 93 GLN A CA 1
ATOM 739 C C . GLN A 1 93 ? -18.459 4.257 3.412 1.00 94.50 93 GLN A C 1
ATOM 741 O O . GLN A 1 93 ? -19.457 4.642 4.018 1.00 94.50 93 GLN A O 1
ATOM 746 N N . ALA A 1 94 ? -17.743 3.199 3.800 1.00 93.94 94 ALA A N 1
ATOM 747 C CA . ALA A 1 94 ? -18.009 2.457 5.034 1.00 93.94 94 ALA A CA 1
ATOM 748 C C . ALA A 1 94 ? -17.763 3.330 6.275 1.00 93.94 94 ALA A C 1
ATOM 750 O O . ALA A 1 94 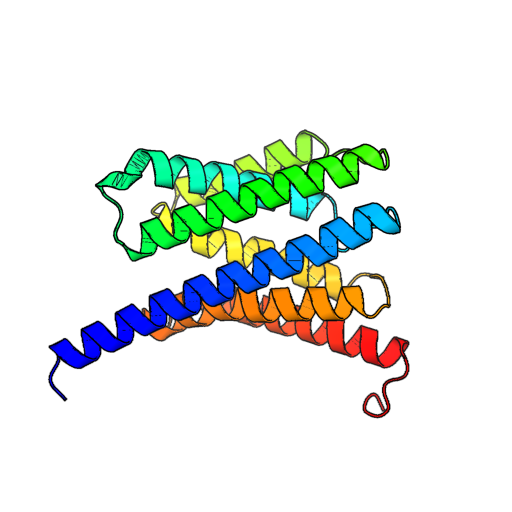? -18.653 3.477 7.106 1.00 93.94 94 ALA A O 1
ATOM 751 N N . VAL A 1 95 ? -16.616 4.013 6.328 1.00 92.31 95 VAL A N 1
ATOM 752 C CA . VAL A 1 95 ? -16.243 4.956 7.397 1.00 92.31 95 VAL A CA 1
ATOM 753 C C . VAL A 1 95 ? -17.291 6.069 7.544 1.00 92.31 95 VAL A C 1
ATOM 755 O O . VAL A 1 95 ? -17.769 6.342 8.643 1.00 92.31 95 VAL A O 1
ATOM 758 N N . ARG A 1 96 ? -17.740 6.656 6.423 1.00 91.75 96 ARG A N 1
ATOM 759 C CA . ARG A 1 96 ? -18.790 7.694 6.421 1.00 91.75 96 ARG A CA 1
ATOM 760 C C . ARG A 1 96 ? -20.140 7.205 6.933 1.00 91.75 96 ARG A C 1
ATOM 762 O O . ARG A 1 96 ? -20.865 7.990 7.537 1.00 91.75 96 ARG A O 1
ATOM 769 N N . ARG A 1 97 ? -20.503 5.945 6.672 1.00 91.62 97 ARG A N 1
ATOM 770 C CA . ARG A 1 97 ? -21.763 5.360 7.160 1.00 91.62 97 ARG A CA 1
ATOM 771 C C . ARG A 1 97 ? -21.793 5.247 8.685 1.00 91.62 97 ARG A C 1
ATOM 773 O O . ARG A 1 97 ? -22.867 5.366 9.259 1.00 91.62 97 ARG A O 1
ATOM 780 N N . HIS A 1 98 ? -20.628 5.121 9.317 1.00 87.69 98 HIS A N 1
ATOM 781 C CA . HIS A 1 98 ? -20.461 5.099 10.774 1.00 87.69 98 HIS A CA 1
ATOM 782 C C . HIS A 1 98 ? -20.219 6.481 11.398 1.00 87.69 98 HIS A C 1
ATOM 784 O O . HIS A 1 98 ? -19.880 6.590 12.570 1.00 87.69 98 HIS A O 1
ATOM 790 N N . GLY A 1 99 ? -20.416 7.562 10.634 1.00 81.94 99 GLY A N 1
ATOM 791 C CA . GLY A 1 99 ? -20.305 8.939 11.132 1.00 81.94 99 GLY A CA 1
ATOM 792 C C . GLY A 1 99 ? -18.872 9.466 11.248 1.00 81.94 99 GLY A C 1
ATOM 793 O O . GLY A 1 99 ? -18.675 10.628 11.608 1.00 81.94 99 GLY A O 1
ATOM 794 N N . THR A 1 100 ? -17.871 8.659 10.896 1.00 82.12 100 THR A N 1
ATOM 795 C CA . THR A 1 100 ? -16.479 9.102 10.826 1.00 82.12 100 THR A CA 1
ATOM 796 C C . THR A 1 100 ? -16.214 9.785 9.483 1.00 82.12 100 THR A C 1
ATOM 798 O O . THR A 1 100 ? -16.698 9.380 8.423 1.00 82.12 100 THR A O 1
ATOM 801 N N . HIS A 1 101 ? -15.424 10.856 9.501 1.00 85.62 101 HIS A N 1
ATOM 802 C CA . HIS A 1 101 ? -15.085 11.613 8.302 1.00 85.62 101 HIS A CA 1
ATOM 803 C C . HIS A 1 101 ? -13.580 11.778 8.175 1.00 85.62 101 HIS A C 1
ATOM 805 O O . HIS A 1 101 ? -12.942 12.300 9.083 1.00 85.62 101 HIS A O 1
ATOM 811 N N . VAL A 1 102 ? -13.045 11.432 6.999 1.00 90.56 102 VAL A N 1
ATOM 812 C CA . VAL A 1 102 ? -11.665 11.775 6.652 1.00 90.56 102 VAL A CA 1
ATOM 813 C C . VAL A 1 102 ? -11.541 13.294 6.523 1.00 90.56 102 VAL A C 1
ATOM 815 O O . VAL A 1 102 ? -12.119 13.914 5.626 1.00 90.56 102 VAL A O 1
ATOM 818 N N . ARG A 1 103 ? -10.777 13.892 7.430 1.00 93.19 103 ARG A N 1
ATOM 819 C CA . ARG A 1 103 ? -10.499 15.314 7.555 1.00 93.19 103 ARG A CA 1
ATOM 820 C C . ARG A 1 103 ? -9.857 15.824 6.267 1.00 93.19 103 ARG A C 1
ATOM 822 O O . ARG A 1 103 ? -8.804 15.318 5.868 1.00 93.19 103 ARG A O 1
ATOM 829 N N . PRO A 1 104 ? -10.399 16.892 5.654 1.00 93.81 104 PRO A N 1
ATOM 830 C CA . PRO A 1 104 ? -9.826 17.473 4.440 1.00 93.81 104 PRO A CA 1
ATOM 831 C C . PRO A 1 104 ? -8.343 17.849 4.579 1.00 93.81 104 PRO A C 1
ATOM 833 O O . PRO A 1 104 ? -7.577 17.691 3.633 1.00 93.81 104 PRO A O 1
ATOM 836 N N . GLY A 1 105 ? -7.916 18.276 5.774 1.00 97.06 105 GLY A N 1
ATOM 837 C CA . GLY A 1 105 ? -6.510 18.570 6.065 1.00 97.06 105 GLY A CA 1
ATOM 838 C C . GLY A 1 105 ? -5.584 17.355 5.926 1.00 97.06 105 GLY A C 1
ATOM 839 O O . GLY A 1 105 ? -4.474 17.499 5.419 1.00 97.06 105 GLY A O 1
ATOM 840 N N . LEU A 1 106 ? -6.044 16.150 6.292 1.00 96.38 106 LEU A N 1
ATOM 841 C CA . LEU A 1 106 ? -5.272 14.918 6.088 1.00 96.38 106 LEU A CA 1
ATOM 842 C C . LEU A 1 106 ? -5.154 14.570 4.606 1.00 96.38 106 LEU A C 1
ATOM 844 O O . LEU A 1 106 ? -4.083 14.159 4.173 1.00 96.38 106 LEU A O 1
ATOM 848 N N . ILE A 1 107 ? -6.212 14.786 3.819 1.00 96.62 107 ILE A N 1
ATOM 849 C CA . ILE A 1 107 ? -6.170 14.586 2.363 1.00 96.62 107 ILE A CA 1
ATOM 850 C C . ILE A 1 107 ? -5.181 15.570 1.726 1.00 96.62 107 ILE A C 1
ATOM 852 O O . ILE A 1 107 ? -4.342 15.166 0.926 1.00 96.62 107 ILE A O 1
ATOM 856 N N . ALA A 1 108 ? -5.221 16.849 2.108 1.00 98.00 108 ALA A N 1
ATOM 857 C CA . ALA A 1 108 ? -4.280 17.853 1.607 1.00 98.00 108 ALA A CA 1
ATOM 858 C C . ALA A 1 108 ? -2.823 17.513 1.971 1.00 98.00 108 ALA A C 1
ATOM 860 O O . ALA A 1 108 ? -1.925 17.636 1.133 1.00 98.00 108 ALA A O 1
ATOM 861 N N . MET A 1 109 ? -2.590 17.032 3.195 1.00 98.25 109 MET A N 1
ATOM 862 C CA . MET A 1 109 ? -1.278 16.564 3.642 1.00 98.25 109 MET A CA 1
ATOM 863 C C . MET A 1 109 ? -0.817 15.336 2.851 1.00 98.25 109 MET A C 1
ATOM 865 O O . MET A 1 109 ? 0.311 15.320 2.366 1.00 98.25 109 MET A O 1
ATOM 869 N N . ALA A 1 110 ? -1.691 14.347 2.667 1.00 98.31 110 ALA A N 1
ATOM 870 C CA . ALA A 1 110 ? -1.432 13.151 1.876 1.00 98.31 110 ALA A CA 1
ATOM 871 C C . ALA A 1 110 ? -1.062 13.494 0.425 1.00 98.31 110 ALA A C 1
ATOM 873 O O . ALA A 1 110 ? -0.055 13.014 -0.090 1.00 98.31 110 ALA A O 1
ATOM 874 N N . VAL A 1 111 ? -1.824 14.380 -0.221 1.00 98.56 111 VAL A N 1
ATOM 875 C CA . VAL A 1 111 ? -1.528 14.863 -1.579 1.00 98.56 111 VAL A CA 1
ATOM 876 C C . VAL A 1 111 ? -0.179 15.579 -1.616 1.00 98.56 111 VAL A C 1
ATOM 878 O O . VAL A 1 111 ? 0.654 15.268 -2.464 1.00 98.56 111 VAL A O 1
ATOM 881 N N . THR A 1 112 ? 0.078 16.489 -0.673 1.00 98.56 112 THR A N 1
ATOM 882 C CA . THR A 1 112 ? 1.356 17.216 -0.589 1.00 98.56 112 THR A CA 1
ATOM 883 C C . THR A 1 112 ? 2.531 16.259 -0.407 1.00 98.56 112 THR A C 1
ATOM 885 O O . THR A 1 112 ? 3.564 16.418 -1.057 1.00 98.56 112 THR A O 1
ATOM 888 N N . TYR A 1 113 ? 2.361 15.231 0.426 1.00 98.44 113 TYR A N 1
ATOM 889 C CA . TYR A 1 113 ? 3.342 14.171 0.618 1.00 98.44 113 TYR A CA 1
ATOM 890 C C . TYR A 1 113 ? 3.654 13.458 -0.705 1.00 98.44 113 TYR A C 1
ATOM 892 O O . TYR A 1 113 ? 4.823 13.377 -1.076 1.00 98.44 113 TYR A O 1
ATOM 900 N N . GLN A 1 114 ? 2.646 13.035 -1.481 1.00 98.50 114 GLN A N 1
ATOM 901 C CA . GLN A 1 114 ? 2.893 12.391 -2.783 1.00 98.50 114 GLN A CA 1
ATOM 902 C C . GLN A 1 114 ? 3.562 13.340 -3.793 1.00 98.50 114 GLN A C 1
ATOM 904 O O . GLN A 1 114 ? 4.500 12.951 -4.493 1.00 98.50 114 GLN A O 1
ATOM 909 N N . LEU A 1 115 ? 3.138 14.608 -3.841 1.00 98.31 115 LEU A N 1
ATOM 910 C CA . LEU A 1 115 ? 3.743 15.618 -4.715 1.00 98.31 115 LEU A CA 1
ATOM 911 C C . LEU A 1 115 ? 5.208 15.907 -4.349 1.00 98.31 115 LEU A C 1
ATOM 913 O O . LEU A 1 115 ? 6.021 16.175 -5.233 1.00 98.31 115 LEU A O 1
ATOM 917 N N . ALA A 1 116 ? 5.579 15.806 -3.070 1.00 98.44 116 ALA A N 1
ATOM 918 C CA . ALA A 1 116 ? 6.960 15.974 -2.627 1.00 98.44 116 ALA A CA 1
ATOM 919 C C . ALA A 1 116 ? 7.900 14.868 -3.142 1.00 98.44 116 ALA A C 1
ATOM 921 O O . ALA A 1 116 ? 9.081 15.147 -3.372 1.00 98.44 116 ALA A O 1
ATOM 922 N N . PHE A 1 117 ? 7.392 13.646 -3.349 1.00 98.06 117 PHE A N 1
ATOM 923 C CA . PHE A 1 117 ? 8.131 12.569 -4.018 1.00 98.06 117 PHE A CA 1
ATOM 924 C C . PHE A 1 117 ? 8.198 12.797 -5.530 1.00 98.06 117 PHE A C 1
ATOM 926 O O . PHE A 1 117 ? 9.279 12.707 -6.113 1.00 98.06 117 PHE A O 1
ATOM 933 N N . LEU A 1 118 ? 7.077 13.159 -6.160 1.00 97.88 118 LEU A N 1
ATOM 934 C CA . LEU A 1 118 ? 7.019 13.431 -7.602 1.00 97.88 118 LEU A CA 1
ATOM 935 C C . LEU A 1 118 ? 7.885 14.618 -8.045 1.00 97.88 118 LEU A C 1
ATOM 937 O O . LEU A 1 118 ? 8.338 14.643 -9.185 1.00 97.88 118 LEU A O 1
ATOM 941 N N . SER A 1 119 ? 8.153 15.584 -7.163 1.00 98.00 119 SER A N 1
ATOM 942 C CA . SER A 1 119 ? 9.050 16.705 -7.474 1.00 98.00 119 SER A CA 1
ATOM 943 C C . SER A 1 119 ? 10.534 16.329 -7.486 1.00 98.00 119 SER A C 1
ATOM 945 O O . SER A 1 119 ? 11.353 17.114 -7.959 1.00 98.00 119 SER A O 1
ATOM 947 N N . ARG A 1 120 ? 10.895 15.147 -6.968 1.00 97.25 120 ARG A N 1
ATOM 948 C CA . ARG A 1 120 ? 12.292 14.708 -6.802 1.00 97.25 120 ARG A CA 1
ATOM 949 C C . ARG A 1 120 ? 12.634 13.427 -7.548 1.00 97.25 120 ARG A C 1
ATOM 951 O O . ARG A 1 120 ? 13.811 13.173 -7.786 1.00 97.25 120 ARG A O 1
ATOM 958 N N . LEU A 1 121 ? 11.640 12.605 -7.871 1.00 96.44 121 LEU A N 1
ATOM 959 C CA . LEU A 1 121 ? 11.846 11.256 -8.382 1.00 96.44 121 LEU A CA 1
ATOM 960 C C . LEU A 1 121 ? 11.001 10.994 -9.630 1.00 96.44 121 LEU A C 1
ATOM 962 O O . LEU A 1 121 ? 9.890 11.516 -9.748 1.00 96.44 121 LEU A O 1
ATOM 966 N N . PRO A 1 122 ? 11.473 10.123 -10.541 1.00 94.69 122 PRO A N 1
ATOM 967 C CA . PRO A 1 122 ? 10.651 9.637 -11.640 1.00 94.69 122 PRO A CA 1
ATOM 968 C C . PRO A 1 122 ? 9.348 9.003 -11.119 1.00 94.69 122 PRO A C 1
ATOM 970 O O . PRO A 1 122 ? 9.394 8.306 -10.103 1.00 94.69 122 PRO A O 1
ATOM 973 N N . PRO A 1 123 ? 8.202 9.139 -11.815 1.00 93.38 123 PRO A N 1
ATOM 974 C CA . PRO A 1 123 ? 6.896 8.731 -11.286 1.00 93.38 123 PRO A CA 1
ATOM 975 C C . PRO A 1 123 ? 6.822 7.294 -10.760 1.00 93.38 123 PRO A C 1
ATOM 977 O O . PRO A 1 123 ? 6.280 7.054 -9.686 1.00 93.38 123 PRO A O 1
ATOM 980 N N . GLY A 1 124 ? 7.410 6.332 -11.479 1.00 92.25 124 GLY A N 1
ATOM 981 C CA . GLY A 1 124 ? 7.417 4.934 -11.041 1.00 92.25 124 GLY A CA 1
ATOM 982 C C . GLY A 1 124 ? 8.253 4.695 -9.780 1.00 92.25 124 GLY A C 1
ATOM 983 O O . GLY A 1 124 ? 7.937 3.810 -8.990 1.00 92.25 124 GLY A O 1
ATOM 984 N N . GLU A 1 125 ? 9.319 5.469 -9.577 1.00 93.94 125 GLU A N 1
ATOM 985 C CA . GLU A 1 125 ? 10.132 5.409 -8.363 1.00 93.94 125 GLU A CA 1
ATOM 986 C C . GLU A 1 125 ? 9.465 6.146 -7.201 1.00 93.94 125 GLU A C 1
ATOM 988 O O . GLU A 1 125 ? 9.377 5.579 -6.112 1.00 93.94 125 GLU A O 1
ATOM 993 N N . ALA A 1 126 ? 8.928 7.343 -7.453 1.00 96.69 126 ALA A N 1
ATOM 994 C CA . ALA A 1 126 ? 8.129 8.101 -6.496 1.00 96.69 126 ALA A CA 1
ATOM 995 C C . ALA A 1 126 ? 7.018 7.224 -5.898 1.00 96.69 126 ALA A C 1
ATOM 997 O O . ALA A 1 126 ? 6.954 7.091 -4.680 1.00 96.69 126 ALA A O 1
ATOM 998 N N . ALA A 1 127 ? 6.251 6.530 -6.752 1.00 96.25 127 ALA A N 1
ATOM 999 C CA . ALA A 1 127 ? 5.188 5.613 -6.343 1.00 96.25 127 ALA A CA 1
ATOM 1000 C C . ALA A 1 127 ? 5.690 4.533 -5.378 1.00 96.25 127 ALA A C 1
ATOM 1002 O O . ALA A 1 127 ? 5.159 4.358 -4.284 1.00 96.25 127 ALA A O 1
ATOM 1003 N N . ARG A 1 128 ? 6.742 3.805 -5.771 1.00 94.88 128 ARG A N 1
ATOM 1004 C CA . ARG A 1 128 ? 7.267 2.682 -4.984 1.00 94.88 128 ARG A CA 1
ATOM 1005 C C . ARG A 1 128 ? 7.822 3.130 -3.638 1.00 94.88 128 ARG A C 1
ATOM 1007 O O . ARG A 1 128 ? 7.574 2.472 -2.632 1.00 94.88 128 ARG A O 1
ATOM 1014 N N . ILE A 1 129 ? 8.599 4.211 -3.626 1.00 95.75 129 ILE A N 1
ATOM 1015 C CA . ILE A 1 129 ? 9.258 4.682 -2.408 1.00 95.75 129 ILE A CA 1
ATOM 1016 C C . ILE A 1 129 ? 8.224 5.278 -1.453 1.00 95.75 129 ILE A C 1
ATOM 1018 O O . ILE A 1 129 ? 8.221 4.911 -0.279 1.00 95.75 129 ILE A O 1
ATOM 1022 N N . SER A 1 130 ? 7.320 6.136 -1.935 1.00 97.69 130 SER A N 1
ATOM 1023 C CA . SER A 1 130 ? 6.312 6.751 -1.068 1.00 97.69 130 SER A CA 1
ATOM 1024 C C . SER A 1 130 ? 5.350 5.713 -0.478 1.00 97.69 130 SER A C 1
ATOM 1026 O O . SER A 1 130 ? 5.052 5.786 0.712 1.00 97.69 130 SER A O 1
ATOM 1028 N N . ALA A 1 131 ? 4.968 4.683 -1.247 1.00 97.00 131 ALA A N 1
ATOM 1029 C CA . ALA A 1 131 ? 4.157 3.567 -0.751 1.00 97.00 131 ALA A CA 1
ATOM 1030 C C . ALA A 1 131 ? 4.838 2.815 0.403 1.00 97.00 131 ALA A C 1
ATOM 1032 O O . ALA A 1 131 ? 4.211 2.523 1.418 1.00 97.00 131 ALA A O 1
ATOM 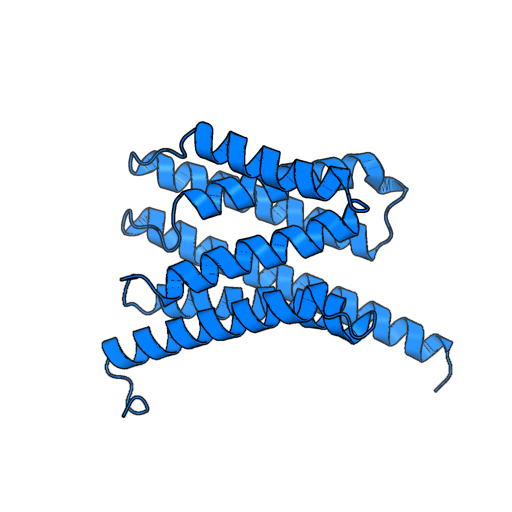1033 N N . LEU A 1 132 ? 6.130 2.500 0.276 1.00 96.75 132 LEU A N 1
ATOM 1034 C CA . LEU A 1 132 ? 6.851 1.768 1.321 1.00 96.75 132 LEU A CA 1
ATOM 1035 C C . LEU A 1 132 ? 7.024 2.602 2.593 1.00 96.75 132 LEU A C 1
ATOM 1037 O O . LEU A 1 132 ? 6.866 2.075 3.691 1.00 96.75 132 LEU A O 1
ATOM 1041 N N . TRP A 1 133 ? 7.320 3.896 2.465 1.00 97.50 133 TRP A N 1
ATOM 1042 C CA . TRP A 1 133 ? 7.472 4.771 3.628 1.00 97.50 133 TRP A CA 1
ATOM 1043 C C . TRP A 1 133 ? 6.151 5.033 4.351 1.00 97.50 133 TRP A C 1
ATOM 1045 O O . TRP A 1 133 ? 6.130 4.992 5.581 1.00 97.50 133 TRP A O 1
ATOM 1055 N N . GLN A 1 134 ? 5.047 5.255 3.629 1.00 96.69 134 GLN A N 1
ATOM 1056 C CA . GLN A 1 134 ? 3.741 5.399 4.280 1.00 96.69 134 GLN A CA 1
ATOM 1057 C C . GLN A 1 134 ? 3.297 4.079 4.935 1.00 96.69 134 GLN A C 1
ATOM 1059 O O . GLN A 1 134 ? 2.860 4.091 6.086 1.00 96.69 134 GLN A O 1
ATOM 1064 N N . ASN A 1 135 ? 3.513 2.932 4.274 1.00 96.12 135 ASN A N 1
ATOM 1065 C CA . ASN A 1 135 ? 3.205 1.619 4.847 1.00 96.12 135 ASN A CA 1
ATOM 1066 C C . ASN A 1 135 ? 4.016 1.340 6.111 1.00 96.12 135 ASN A C 1
ATOM 1068 O O . ASN A 1 135 ? 3.459 0.810 7.070 1.00 96.12 135 ASN A O 1
ATOM 1072 N N . LEU A 1 136 ? 5.288 1.752 6.151 1.00 97.25 136 LEU A N 1
ATOM 1073 C CA . LEU A 1 136 ? 6.121 1.628 7.344 1.00 97.25 136 LEU A CA 1
ATOM 1074 C C . LEU A 1 136 ? 5.509 2.403 8.507 1.00 97.25 136 LEU A C 1
ATOM 1076 O O . LEU A 1 136 ? 5.399 1.864 9.606 1.00 97.25 136 LEU A O 1
ATOM 1080 N N . GLY A 1 137 ? 5.071 3.639 8.252 1.00 95.94 137 GLY A N 1
ATOM 1081 C CA . GLY A 1 137 ? 4.376 4.456 9.242 1.00 95.94 137 GLY A CA 1
ATOM 1082 C C . GLY A 1 137 ? 3.114 3.773 9.775 1.00 95.94 137 GLY A C 1
ATOM 1083 O O . GLY A 1 137 ? 2.922 3.701 10.988 1.00 95.94 137 GLY A O 1
ATOM 1084 N N . PHE A 1 138 ? 2.284 3.207 8.894 1.00 94.44 138 PHE A N 1
ATOM 1085 C CA . PHE A 1 138 ? 1.041 2.534 9.292 1.00 94.44 138 PHE A CA 1
ATOM 1086 C C . PHE A 1 138 ? 1.284 1.220 10.034 1.00 94.44 138 PHE A C 1
ATOM 1088 O O . PHE A 1 138 ? 0.586 0.934 11.007 1.00 94.44 138 PHE A O 1
ATOM 1095 N N . SER A 1 139 ? 2.263 0.416 9.613 1.00 94.56 139 SER A N 1
ATOM 1096 C CA . SER A 1 139 ? 2.647 -0.816 10.312 1.00 94.56 139 SER A CA 1
ATOM 1097 C C . SER A 1 139 ? 3.237 -0.511 11.689 1.00 94.56 139 SER A C 1
ATOM 1099 O O . SER A 1 139 ? 2.819 -1.119 12.672 1.00 94.56 139 SER A O 1
ATOM 1101 N N . ALA A 1 140 ? 4.128 0.482 11.794 1.00 94.81 140 ALA A N 1
ATOM 1102 C CA . ALA A 1 140 ? 4.682 0.922 13.073 1.00 94.81 140 ALA A CA 1
ATOM 1103 C C . ALA A 1 140 ? 3.585 1.430 14.018 1.00 94.81 140 ALA A C 1
ATOM 1105 O O . ALA A 1 140 ? 3.523 0.992 15.163 1.00 94.81 140 ALA A O 1
ATOM 1106 N N . TYR A 1 141 ? 2.677 2.282 13.528 1.00 92.25 141 TYR A N 1
ATOM 1107 C CA . TYR A 1 141 ? 1.517 2.736 14.299 1.00 92.25 141 TYR A CA 1
ATOM 1108 C C . TYR A 1 141 ? 0.708 1.541 14.817 1.00 92.25 141 TYR A C 1
ATOM 1110 O O . TYR A 1 141 ? 0.542 1.387 16.021 1.00 92.25 141 TYR A O 1
ATOM 1118 N N . SER A 1 142 ? 0.313 0.630 13.921 1.00 88.94 142 SER A N 1
ATOM 1119 C CA . SER A 1 142 ? -0.512 -0.539 14.260 1.00 88.94 142 SER A CA 1
ATOM 1120 C C . SER A 1 142 ? 0.131 -1.466 15.293 1.00 88.94 142 SER A C 1
ATOM 1122 O O . SER A 1 142 ? -0.580 -2.109 16.060 1.00 88.94 142 SER A O 1
ATOM 1124 N N . ALA A 1 143 ? 1.460 -1.592 15.280 1.00 90.81 143 ALA A N 1
ATOM 1125 C CA . ALA A 1 143 ? 2.197 -2.467 16.186 1.00 90.81 143 ALA A CA 1
ATOM 1126 C C . ALA A 1 143 ? 2.430 -1.842 17.571 1.00 90.81 143 ALA A C 1
ATOM 1128 O O . ALA A 1 143 ? 2.481 -2.564 18.571 1.00 90.81 143 ALA A O 1
ATOM 1129 N N . LEU A 1 144 ? 2.601 -0.518 17.620 1.00 89.00 144 LEU A N 1
ATOM 1130 C CA . LEU A 1 144 ? 3.034 0.208 18.815 1.00 89.00 144 LEU A CA 1
ATOM 1131 C C . LEU A 1 144 ? 1.879 0.822 19.613 1.00 89.00 144 LEU A C 1
ATOM 1133 O O . LEU A 1 144 ? 2.061 1.110 20.793 1.00 89.00 144 LEU A O 1
ATOM 1137 N N . THR A 1 145 ? 0.700 1.007 19.019 1.00 86.19 145 THR A N 1
ATOM 1138 C CA . THR A 1 145 ? -0.484 1.496 19.741 1.00 86.19 145 THR A CA 1
ATOM 1139 C C . THR A 1 145 ? -1.284 0.355 20.375 1.00 86.19 145 THR A C 1
ATOM 1141 O O . THR A 1 145 ? -1.040 -0.827 20.118 1.00 86.19 145 THR A O 1
ATOM 1144 N N . GLU A 1 146 ? -2.246 0.691 21.236 1.00 72.81 146 GLU A N 1
ATOM 1145 C CA . GLU A 1 146 ? -3.280 -0.241 21.708 1.00 72.81 146 GLU A CA 1
ATOM 1146 C C . GLU A 1 146 ? -4.256 -0.524 20.566 1.00 72.81 146 GLU A C 1
ATOM 1148 O O . GLU A 1 146 ? -5.313 0.084 20.436 1.00 72.81 146 GLU A O 1
ATOM 1153 N N . ALA A 1 147 ? -3.825 -1.385 19.651 1.00 68.25 147 ALA A N 1
ATOM 1154 C CA . ALA A 1 147 ? -4.616 -1.790 18.508 1.00 68.25 147 ALA A CA 1
ATOM 1155 C C . ALA A 1 147 ? -5.457 -3.029 18.847 1.00 68.25 147 ALA A C 1
ATOM 1157 O O . ALA A 1 147 ? -5.074 -3.859 19.668 1.00 68.25 147 ALA A O 1
ATOM 1158 N N . GLN A 1 148 ? -6.589 -3.158 18.163 1.00 74.62 148 GLN A N 1
ATOM 1159 C CA . GLN A 1 148 ? -7.614 -4.170 18.401 1.00 74.62 148 GLN A CA 1
ATOM 1160 C C . GLN A 1 148 ? -7.084 -5.616 18.464 1.00 74.62 148 GLN A C 1
ATOM 1162 O O . GLN A 1 148 ? -6.231 -6.020 17.672 1.00 74.62 148 GLN A O 1
ATOM 1167 N N . VAL A 1 149 ? -7.582 -6.424 19.396 1.00 80.50 149 VAL A N 1
ATOM 1168 C CA . VAL A 1 149 ? -7.081 -7.787 19.637 1.00 80.50 149 VAL A CA 1
ATOM 1169 C C . VAL A 1 149 ? -8.103 -8.810 19.163 1.00 80.50 149 VAL A C 1
ATOM 1171 O O . VAL A 1 149 ? -8.958 -9.253 19.923 1.00 80.50 149 VAL A O 1
ATOM 1174 N N . ASP A 1 150 ? -8.010 -9.200 17.896 1.00 86.19 150 ASP A N 1
ATOM 1175 C CA . ASP A 1 150 ? -8.872 -10.232 17.319 1.00 86.19 150 ASP A CA 1
ATOM 1176 C C . ASP A 1 150 ? -8.206 -10.967 16.140 1.00 86.19 150 ASP A C 1
ATOM 1178 O O . ASP A 1 150 ? -7.062 -10.715 15.751 1.00 86.19 150 ASP A O 1
ATOM 1182 N N . GLU A 1 151 ? -8.915 -11.934 15.566 1.00 88.81 151 GLU A N 1
ATOM 1183 C CA . GLU A 1 151 ? -8.423 -12.713 14.431 1.00 88.81 151 GLU A CA 1
ATOM 1184 C C . GLU A 1 151 ? -8.294 -11.918 13.133 1.00 88.81 151 GLU A C 1
ATOM 1186 O O . GLU A 1 151 ? -7.339 -12.124 12.375 1.00 88.81 151 GLU A O 1
ATOM 1191 N N . ARG A 1 152 ? -9.219 -10.991 12.894 1.00 91.56 152 ARG A N 1
ATOM 1192 C CA . ARG A 1 152 ? -9.277 -10.185 11.680 1.00 91.56 152 ARG A CA 1
ATOM 1193 C C . ARG A 1 152 ? -8.102 -9.218 11.613 1.00 91.56 152 ARG A C 1
ATOM 1195 O O . ARG A 1 152 ? -7.460 -9.125 10.571 1.00 91.56 152 ARG A O 1
ATOM 1202 N N . ALA A 1 153 ? -7.724 -8.608 12.730 1.00 90.12 153 ALA A N 1
ATOM 1203 C CA . ALA A 1 153 ? -6.549 -7.763 12.861 1.00 90.12 153 ALA A CA 1
ATOM 1204 C C . ALA A 1 153 ? -5.245 -8.523 12.552 1.00 90.12 153 ALA A C 1
ATOM 1206 O O . ALA A 1 153 ? -4.377 -8.003 11.848 1.00 90.12 153 ALA A O 1
ATOM 1207 N N . SER A 1 154 ? -5.111 -9.773 13.014 1.00 92.50 154 SER A N 1
ATOM 1208 C CA . SER A 1 154 ? -3.960 -10.626 12.668 1.00 92.50 154 SER A CA 1
ATOM 1209 C C . SER A 1 154 ? -3.950 -11.011 11.190 1.00 92.50 154 SER A C 1
ATOM 1211 O O . SER A 1 154 ? -2.903 -10.954 10.543 1.00 92.50 154 SER A O 1
ATOM 1213 N N . LYS A 1 155 ? -5.110 -11.371 10.632 1.00 95.25 155 LYS A N 1
ATOM 1214 C CA . LYS A 1 155 ? -5.252 -11.691 9.207 1.00 95.25 155 LYS A CA 1
ATOM 1215 C C . LYS A 1 155 ? -4.922 -10.483 8.328 1.00 95.25 155 LYS A C 1
ATOM 1217 O O . LYS A 1 155 ? -4.172 -10.613 7.363 1.00 95.25 155 LYS A O 1
ATOM 1222 N N . PHE A 1 156 ? -5.419 -9.307 8.693 1.00 95.12 156 PHE A N 1
ATOM 1223 C CA . PHE A 1 156 ? -5.132 -8.039 8.034 1.00 95.12 156 PHE A CA 1
ATOM 1224 C C . PHE A 1 156 ? -3.636 -7.706 8.060 1.00 95.12 156 PHE A C 1
ATOM 1226 O O . PHE A 1 156 ? -3.057 -7.420 7.012 1.00 95.12 156 PHE A O 1
ATOM 1233 N N . ALA A 1 157 ? -2.988 -7.817 9.225 1.00 94.88 157 ALA A N 1
ATOM 1234 C CA . ALA A 1 157 ? -1.547 -7.608 9.357 1.00 94.88 157 ALA A CA 1
ATOM 1235 C C . ALA A 1 157 ? -0.741 -8.600 8.499 1.00 94.88 157 ALA A C 1
ATOM 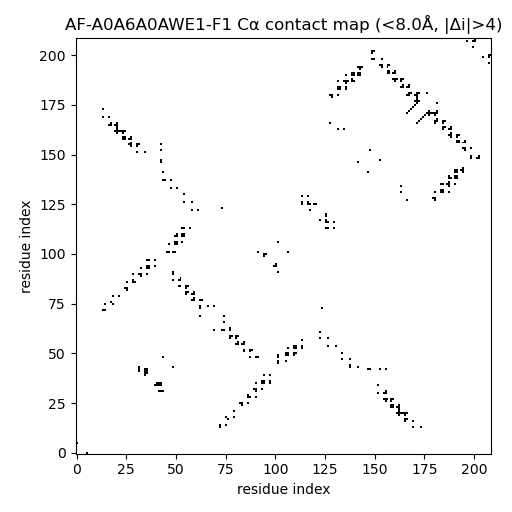1237 O O . ALA A 1 157 ? 0.195 -8.197 7.813 1.00 94.88 157 ALA A O 1
ATOM 1238 N N . LEU A 1 158 ? -1.134 -9.878 8.454 1.00 96.62 158 LEU A N 1
ATOM 1239 C CA . LEU A 1 158 ? -0.462 -10.885 7.625 1.00 96.62 158 LEU A CA 1
ATOM 1240 C C . LEU A 1 158 ? -0.574 -10.561 6.130 1.00 96.62 158 LEU A C 1
ATOM 1242 O O . LEU A 1 158 ? 0.417 -10.619 5.402 1.00 96.62 158 LEU A O 1
ATOM 1246 N N . LEU A 1 159 ? -1.773 -10.202 5.668 1.00 97.50 159 LEU A N 1
ATOM 1247 C CA . LEU A 1 159 ? -2.014 -9.838 4.272 1.00 97.50 159 LEU A CA 1
ATOM 1248 C C . LEU A 1 159 ? -1.194 -8.610 3.862 1.00 97.50 159 LEU A C 1
ATOM 1250 O O . LEU A 1 159 ? -0.616 -8.600 2.775 1.00 97.50 159 LEU A O 1
ATOM 1254 N N . ARG A 1 160 ? -1.078 -7.611 4.744 1.00 95.44 160 ARG A N 1
ATOM 1255 C CA . ARG A 1 160 ? -0.226 -6.433 4.529 1.00 95.44 160 ARG A CA 1
ATOM 1256 C C . ARG A 1 160 ? 1.260 -6.766 4.526 1.00 95.44 160 ARG A C 1
ATOM 1258 O O . ARG A 1 160 ? 1.973 -6.278 3.644 1.00 95.44 160 ARG A O 1
ATOM 1265 N N . ALA A 1 161 ? 1.709 -7.639 5.426 1.00 96.75 161 ALA A N 1
ATOM 1266 C CA . ALA A 1 161 ? 3.096 -8.087 5.476 1.00 96.75 161 ALA A CA 1
ATOM 1267 C C . ALA A 1 161 ? 3.494 -8.757 4.154 1.00 96.75 161 ALA A C 1
ATOM 1269 O O . ALA A 1 161 ? 4.487 -8.379 3.535 1.00 96.75 161 ALA A O 1
ATOM 1270 N N . VAL A 1 162 ? 2.678 -9.698 3.663 1.00 97.12 162 VAL A N 1
ATOM 1271 C CA . VAL A 1 162 ? 2.918 -10.376 2.377 1.00 97.12 162 VAL A CA 1
ATOM 1272 C C . VAL A 1 162 ? 2.803 -9.392 1.209 1.00 97.12 162 VAL A C 1
ATOM 1274 O O . VAL A 1 162 ? 3.678 -9.351 0.340 1.00 97.12 162 VAL A O 1
ATOM 1277 N N . GLY A 1 163 ? 1.766 -8.551 1.212 1.00 95.75 163 GLY A N 1
ATOM 1278 C CA . GLY A 1 163 ? 1.545 -7.520 0.199 1.00 95.75 163 GLY A CA 1
ATOM 1279 C C . GLY A 1 163 ? 2.686 -6.505 0.104 1.00 95.75 163 GLY A C 1
ATOM 1280 O O . GLY A 1 163 ? 2.939 -5.986 -0.981 1.00 95.75 163 GLY A O 1
ATOM 1281 N N . THR A 1 164 ? 3.405 -6.257 1.202 1.00 95.31 164 THR A N 1
ATOM 1282 C CA . THR A 1 164 ? 4.573 -5.363 1.259 1.00 95.31 164 THR A CA 1
ATOM 1283 C C . THR A 1 164 ? 5.882 -6.088 0.956 1.00 95.31 164 THR A C 1
ATOM 1285 O O . THR A 1 164 ? 6.741 -5.536 0.269 1.00 95.31 164 THR A O 1
ATOM 1288 N N . ALA A 1 165 ? 6.022 -7.351 1.361 1.00 95.81 165 ALA A N 1
ATOM 1289 C CA . ALA A 1 165 ? 7.184 -8.170 1.024 1.00 95.81 165 ALA A CA 1
ATOM 1290 C C . ALA A 1 165 ? 7.379 -8.290 -0.499 1.00 95.81 165 ALA A C 1
ATOM 1292 O O . ALA A 1 165 ? 8.510 -8.281 -0.986 1.00 95.81 165 ALA A O 1
ATOM 1293 N N . VAL A 1 166 ? 6.290 -8.325 -1.273 1.00 94.88 166 VAL A N 1
ATOM 1294 C CA . VAL A 1 166 ? 6.334 -8.334 -2.744 1.00 94.88 166 VAL A CA 1
ATOM 1295 C C . VAL A 1 166 ? 7.099 -7.132 -3.330 1.00 94.88 166 VAL A C 1
ATOM 1297 O O . VAL A 1 166 ? 8.089 -7.353 -4.038 1.00 94.88 166 VAL A O 1
ATOM 1300 N N . PRO A 1 167 ? 6.708 -5.859 -3.102 1.00 92.12 167 PRO A N 1
ATOM 1301 C CA . PRO A 1 167 ? 7.466 -4.713 -3.591 1.00 92.12 167 PRO A CA 1
ATOM 1302 C C . PRO A 1 167 ? 8.878 -4.642 -2.999 1.00 92.12 167 PRO A C 1
ATOM 1304 O O . PRO A 1 167 ? 9.786 -4.216 -3.715 1.00 92.12 167 PRO A O 1
ATOM 1307 N N . THR A 1 168 ? 9.101 -5.120 -1.768 1.00 94.50 168 THR A N 1
ATOM 1308 C CA . THR A 1 168 ? 10.443 -5.224 -1.164 1.00 94.50 168 THR A CA 1
ATOM 1309 C C . THR A 1 168 ? 11.354 -6.162 -1.950 1.00 94.50 168 THR A C 1
ATOM 1311 O O . THR A 1 168 ? 12.459 -5.775 -2.320 1.00 94.50 168 THR A O 1
ATOM 1314 N N . VAL A 1 169 ? 10.890 -7.367 -2.281 1.00 94.00 169 VAL A N 1
ATOM 1315 C CA . VAL A 1 169 ? 11.668 -8.343 -3.059 1.00 94.00 169 VAL A CA 1
ATOM 1316 C C . VAL A 1 169 ? 11.825 -7.877 -4.504 1.00 94.00 169 VAL A C 1
ATOM 1318 O O . VAL A 1 169 ? 12.929 -7.863 -5.048 1.00 94.00 169 VAL A O 1
ATOM 1321 N N . THR A 1 170 ? 10.735 -7.457 -5.146 1.00 92.12 170 THR A N 1
ATOM 1322 C CA . THR A 1 170 ? 10.771 -7.084 -6.568 1.00 92.12 170 THR A CA 1
ATOM 1323 C C . THR A 1 170 ? 11.604 -5.828 -6.819 1.00 92.12 170 THR A C 1
ATOM 1325 O O . THR A 1 170 ? 12.357 -5.790 -7.790 1.00 92.12 170 THR A O 1
ATOM 1328 N N . SER A 1 171 ? 11.513 -4.814 -5.955 1.00 90.06 171 SER A N 1
ATOM 1329 C CA . SER A 1 171 ? 12.209 -3.531 -6.140 1.00 90.06 171 SER A CA 1
ATOM 1330 C C . SER A 1 171 ? 13.545 -3.457 -5.414 1.00 90.06 171 SER A C 1
ATOM 1332 O O . SER A 1 171 ? 14.437 -2.771 -5.895 1.00 90.06 171 SER A O 1
ATOM 1334 N N . GLY A 1 172 ? 13.685 -4.156 -4.287 1.00 90.31 172 GLY A N 1
ATOM 1335 C CA . GLY A 1 172 ? 14.884 -4.138 -3.456 1.00 90.31 172 GLY A CA 1
ATOM 1336 C C . GLY A 1 172 ? 15.850 -5.296 -3.685 1.00 90.31 172 GLY A C 1
ATOM 1337 O O . GLY A 1 172 ? 16.963 -5.210 -3.189 1.00 90.31 172 GLY A O 1
ATOM 1338 N N . ILE A 1 173 ? 15.456 -6.366 -4.391 1.00 90.75 173 ILE A N 1
ATOM 1339 C CA . ILE A 1 173 ? 16.330 -7.521 -4.677 1.00 90.75 173 ILE A CA 1
ATOM 1340 C C . ILE A 1 173 ? 16.380 -7.798 -6.181 1.00 90.75 173 ILE A C 1
ATOM 1342 O O . ILE A 1 173 ? 17.440 -7.731 -6.800 1.00 90.75 173 ILE A O 1
ATOM 1346 N N . LEU A 1 174 ? 15.233 -8.089 -6.804 1.00 87.75 174 LEU A N 1
ATOM 1347 C CA . LEU A 1 174 ? 15.196 -8.585 -8.187 1.00 87.75 174 LEU A CA 1
ATOM 1348 C C . LEU A 1 174 ? 15.642 -7.542 -9.223 1.00 87.75 174 LEU A C 1
ATOM 1350 O O . LEU A 1 174 ? 16.121 -7.907 -10.299 1.00 87.75 174 LEU A O 1
ATOM 1354 N N . ARG A 1 175 ? 15.509 -6.249 -8.919 1.00 83.88 175 ARG A N 1
ATOM 1355 C CA . ARG A 1 175 ? 15.980 -5.143 -9.772 1.00 83.88 175 ARG A CA 1
ATOM 1356 C C . ARG A 1 175 ? 17.393 -4.657 -9.442 1.00 83.88 175 ARG A C 1
ATOM 1358 O O . ARG A 1 175 ? 17.852 -3.713 -10.072 1.00 83.88 175 ARG A O 1
ATOM 1365 N N . GLY A 1 176 ? 18.073 -5.326 -8.517 1.00 85.56 176 GLY A N 1
ATOM 1366 C CA . GLY A 1 176 ? 19.299 -4.850 -7.891 1.00 85.56 176 GLY A CA 1
ATOM 1367 C C . GLY A 1 176 ? 19.067 -4.644 -6.399 1.00 85.56 176 GLY A C 1
ATOM 1368 O O . GLY A 1 176 ? 17.968 -4.269 -5.988 1.00 85.56 176 GLY A O 1
ATOM 1369 N N . VAL A 1 177 ? 20.093 -4.936 -5.598 1.00 89.81 177 VAL A N 1
ATOM 1370 C CA . VAL A 1 177 ? 20.038 -4.770 -4.143 1.00 89.81 177 VAL A CA 1
ATOM 1371 C C . VAL A 1 177 ? 20.004 -3.281 -3.821 1.00 89.81 177 VAL A C 1
ATOM 1373 O O . VAL A 1 177 ? 20.998 -2.584 -3.995 1.00 89.81 177 VAL A O 1
ATOM 1376 N N . GLU A 1 178 ? 18.846 -2.797 -3.381 1.00 92.56 178 GLU A N 1
ATOM 1377 C CA . GLU A 1 178 ? 18.554 -1.364 -3.297 1.00 92.56 178 GLU A CA 1
ATOM 1378 C C . GLU A 1 178 ? 17.991 -0.989 -1.915 1.00 92.56 178 GLU A C 1
ATOM 1380 O O . GLU A 1 178 ? 16.789 -1.162 -1.656 1.00 92.56 178 GLU A O 1
ATOM 1385 N 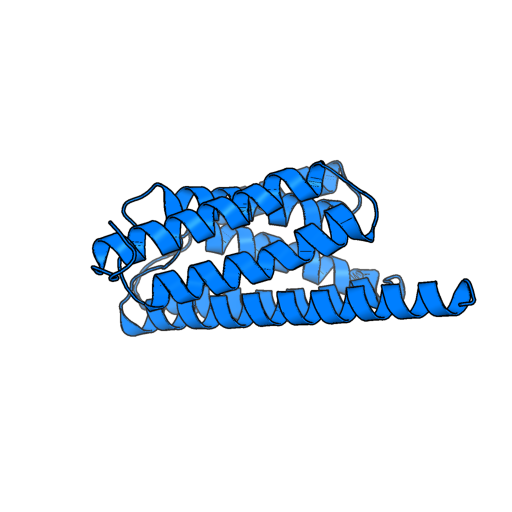N . PRO A 1 179 ? 18.832 -0.448 -1.007 1.00 92.88 179 PRO A N 1
ATOM 1386 C CA . PRO A 1 179 ? 18.462 -0.170 0.384 1.00 92.88 179 PRO A CA 1
ATOM 1387 C C . PRO A 1 179 ? 17.223 0.719 0.549 1.00 92.88 179 PRO A C 1
ATOM 1389 O O . PRO A 1 179 ? 16.435 0.520 1.469 1.00 92.88 179 PRO A O 1
ATOM 1392 N N . ARG A 1 180 ? 16.998 1.655 -0.381 1.00 94.12 180 ARG A N 1
ATOM 1393 C CA . ARG A 1 180 ? 15.827 2.553 -0.399 1.00 94.12 180 ARG A CA 1
ATOM 1394 C C . ARG A 1 180 ? 14.476 1.827 -0.433 1.00 94.12 180 ARG A C 1
ATOM 1396 O O . ARG A 1 180 ? 13.491 2.388 0.034 1.00 94.12 180 ARG A O 1
ATOM 1403 N N . TYR A 1 181 ? 14.427 0.597 -0.952 1.00 95.06 181 TYR A N 1
ATOM 1404 C CA . TYR A 1 181 ? 13.226 -0.248 -0.926 1.00 95.06 181 TYR A CA 1
ATOM 1405 C C . TYR A 1 181 ? 13.290 -1.306 0.182 1.00 95.06 181 TYR A C 1
ATOM 1407 O O . TYR A 1 181 ? 12.267 -1.633 0.784 1.00 95.06 181 TYR A O 1
ATOM 1415 N N . LEU A 1 182 ? 14.485 -1.840 0.458 1.00 95.12 182 LEU A N 1
ATOM 1416 C CA . LEU A 1 182 ? 14.679 -2.884 1.466 1.00 95.12 182 LEU A CA 1
ATOM 1417 C C . LEU A 1 182 ? 14.406 -2.381 2.879 1.00 95.12 182 LEU A C 1
ATOM 1419 O O . LEU A 1 182 ? 13.654 -3.019 3.604 1.00 95.12 182 LEU A O 1
ATOM 1423 N N . THR A 1 183 ? 14.971 -1.236 3.262 1.00 95.06 183 THR A N 1
ATOM 1424 C CA . THR A 1 183 ? 14.862 -0.710 4.627 1.00 95.06 183 THR A CA 1
ATOM 1425 C C . THR A 1 183 ? 13.409 -0.475 5.049 1.00 95.06 183 THR A C 1
ATOM 1427 O O . THR A 1 183 ? 12.989 -1.077 6.041 1.00 95.06 183 THR A O 1
ATOM 1430 N N . PRO A 1 184 ? 12.598 0.324 4.323 1.00 96.75 184 PRO A N 1
ATOM 1431 C CA . PRO A 1 184 ? 11.211 0.514 4.724 1.00 96.75 184 PRO A CA 1
ATOM 1432 C C . PRO A 1 184 ? 10.390 -0.770 4.572 1.00 96.75 184 PRO A C 1
ATOM 1434 O O . PRO A 1 184 ? 9.568 -1.066 5.430 1.00 96.75 184 PRO A O 1
ATOM 1437 N N . GLY A 1 185 ? 10.649 -1.576 3.539 1.00 96.62 185 GLY A N 1
ATOM 1438 C CA . GLY A 1 185 ? 9.927 -2.823 3.295 1.00 96.62 185 GLY A CA 1
ATOM 1439 C C . GLY A 1 185 ? 10.106 -3.880 4.386 1.00 96.62 185 GLY A C 1
ATOM 1440 O O . GLY A 1 185 ? 9.126 -4.410 4.906 1.00 96.62 185 GLY A O 1
ATOM 1441 N N . LEU A 1 186 ? 11.352 -4.144 4.785 1.00 97.25 186 LEU A N 1
ATOM 1442 C CA . LEU A 1 186 ? 11.666 -5.049 5.892 1.00 97.25 186 LEU A CA 1
ATOM 1443 C C . LEU A 1 186 ? 11.121 -4.513 7.217 1.00 97.25 186 LEU A C 1
ATOM 1445 O O . LEU A 1 186 ? 10.604 -5.291 8.015 1.00 97.25 186 LEU A O 1
ATOM 1449 N N . GLY A 1 187 ? 11.174 -3.193 7.425 1.00 97.69 187 GLY A N 1
ATOM 1450 C CA . GLY A 1 187 ? 10.552 -2.549 8.579 1.00 97.69 187 GLY A CA 1
ATOM 1451 C C . GLY A 1 187 ? 9.040 -2.789 8.643 1.00 97.69 187 GLY A C 1
ATOM 1452 O O . GLY A 1 187 ? 8.541 -3.178 9.696 1.00 97.69 187 GLY A O 1
ATOM 1453 N N . CYS A 1 188 ? 8.319 -2.639 7.524 1.00 96.75 188 CYS A N 1
ATOM 1454 C CA . CYS A 1 188 ? 6.879 -2.928 7.454 1.00 96.75 188 CYS A CA 1
ATOM 1455 C C . CYS A 1 188 ? 6.585 -4.365 7.888 1.00 96.75 188 CYS A C 1
ATOM 1457 O O . CYS A 1 188 ? 5.785 -4.588 8.792 1.00 96.75 188 CYS A O 1
ATOM 1459 N N . VAL A 1 189 ? 7.283 -5.331 7.278 1.00 97.31 189 VAL A N 1
ATOM 1460 C CA . VAL A 1 189 ? 7.104 -6.758 7.573 1.00 97.31 189 VAL A CA 1
ATOM 1461 C C . VAL A 1 189 ? 7.401 -7.047 9.043 1.00 97.31 189 VAL A C 1
ATOM 1463 O O . VAL A 1 189 ? 6.629 -7.743 9.694 1.00 97.31 189 VAL A O 1
ATOM 1466 N N . ALA A 1 190 ? 8.481 -6.488 9.593 1.00 97.56 190 ALA A N 1
ATOM 1467 C CA .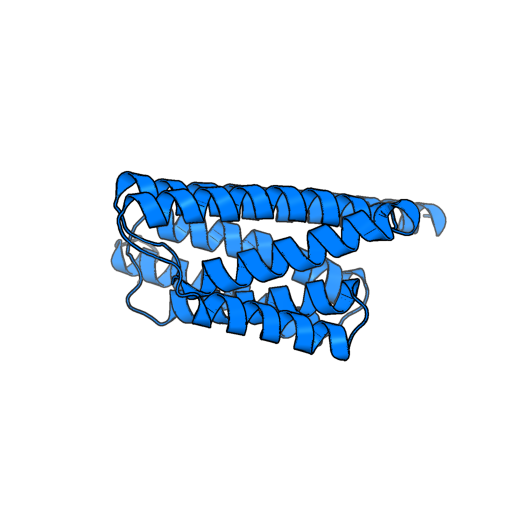 ALA A 1 190 ? 8.832 -6.673 10.996 1.00 97.56 190 ALA A CA 1
ATOM 1468 C C . ALA A 1 190 ? 7.744 -6.138 11.942 1.00 97.56 190 ALA A C 1
ATOM 1470 O O . ALA A 1 190 ? 7.367 -6.830 12.888 1.00 97.56 190 ALA A O 1
ATOM 1471 N N . PHE A 1 191 ? 7.204 -4.945 11.680 1.00 97.06 191 PHE A N 1
ATOM 1472 C CA . PHE A 1 191 ? 6.129 -4.377 12.494 1.00 97.06 191 PHE A CA 1
ATOM 1473 C C . PHE A 1 191 ? 4.811 -5.147 12.358 1.00 97.06 191 PHE A C 1
ATOM 1475 O O . PHE A 1 191 ? 4.150 -5.390 13.367 1.00 97.06 191 PHE A O 1
ATOM 1482 N N . ASP A 1 192 ? 4.449 -5.600 11.159 1.00 95.94 192 ASP A N 1
ATOM 1483 C CA . ASP A 1 192 ? 3.243 -6.412 10.968 1.00 95.94 192 ASP A CA 1
ATOM 1484 C C . ASP A 1 192 ? 3.371 -7.774 11.682 1.00 95.94 192 ASP A C 1
ATOM 1486 O O . ASP A 1 192 ? 2.431 -8.230 12.336 1.00 95.94 192 ASP A O 1
ATOM 1490 N N . LEU A 1 193 ? 4.553 -8.403 11.655 1.00 95.50 193 LEU A N 1
ATOM 1491 C CA . LEU A 1 193 ? 4.825 -9.629 12.418 1.00 95.50 193 LEU A CA 1
ATOM 1492 C C . LEU A 1 193 ? 4.814 -9.389 13.932 1.00 95.50 193 LEU A C 1
ATOM 1494 O O . LEU A 1 193 ? 4.274 -10.207 14.679 1.00 95.50 193 LEU A O 1
ATOM 1498 N N . LEU A 1 194 ? 5.364 -8.263 14.395 1.00 94.31 194 LEU A N 1
ATOM 1499 C CA . LEU A 1 194 ? 5.295 -7.863 15.801 1.00 94.31 194 LEU A CA 1
ATOM 1500 C C . LEU A 1 194 ? 3.839 -7.707 16.251 1.00 94.31 194 LEU A C 1
ATOM 1502 O O . LEU A 1 194 ? 3.470 -8.187 17.326 1.00 94.31 194 LEU A O 1
ATOM 1506 N N . ARG A 1 195 ? 3.005 -7.088 15.411 1.00 91.62 195 ARG A N 1
ATOM 1507 C CA . ARG A 1 195 ? 1.572 -6.923 15.650 1.00 91.62 195 ARG A CA 1
ATOM 1508 C C . ARG A 1 195 ? 0.853 -8.266 15.764 1.00 91.62 195 ARG A C 1
ATOM 1510 O O . ARG A 1 195 ? 0.121 -8.469 16.732 1.00 91.62 195 ARG A O 1
ATOM 1517 N N . ILE A 1 196 ? 1.095 -9.190 14.832 1.00 93.38 196 ILE A N 1
ATOM 1518 C CA . ILE A 1 196 ? 0.535 -10.553 14.872 1.00 93.38 196 ILE A CA 1
ATOM 1519 C C . ILE A 1 196 ? 0.975 -11.274 16.147 1.00 93.38 196 ILE A C 1
ATOM 1521 O O . ILE A 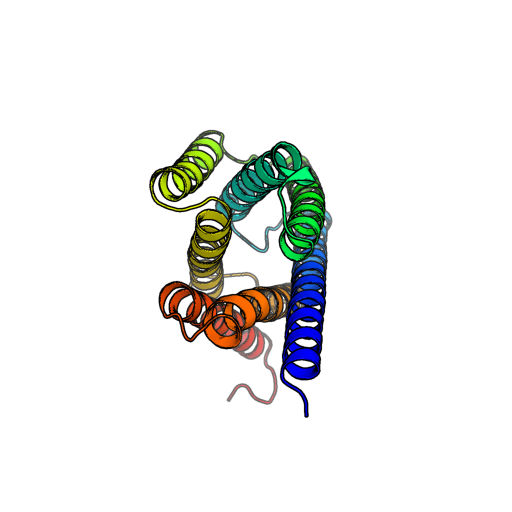1 196 ? 0.152 -11.869 16.839 1.00 93.38 196 ILE A O 1
ATOM 1525 N N . SER A 1 197 ? 2.265 -11.195 16.478 1.00 91.69 197 SER A N 1
ATOM 1526 C CA . SER A 1 197 ? 2.830 -11.830 17.666 1.00 91.69 197 SER A CA 1
ATOM 1527 C C . SER A 1 197 ? 2.164 -11.314 18.940 1.00 91.69 197 SER A C 1
ATOM 1529 O O . SER A 1 197 ? 1.693 -12.116 19.742 1.00 91.69 197 SER A O 1
ATOM 1531 N N . ARG A 1 198 ? 2.065 -9.988 19.106 1.00 89.69 198 ARG A N 1
ATOM 1532 C CA . ARG A 1 198 ? 1.417 -9.352 20.262 1.00 89.69 198 ARG A CA 1
ATOM 1533 C C . ARG A 1 198 ? -0.043 -9.778 20.401 1.00 89.69 198 ARG A C 1
ATOM 1535 O O . ARG A 1 198 ? -0.419 -10.253 21.467 1.00 89.69 198 ARG A O 1
ATOM 1542 N N . ASN A 1 199 ? -0.805 -9.699 19.312 1.00 90.19 199 ASN A N 1
ATOM 1543 C CA . ASN A 1 199 ? -2.199 -10.135 19.275 1.00 90.19 199 ASN A CA 1
ATOM 1544 C C . ASN A 1 199 ? -2.326 -11.622 19.663 1.00 90.19 199 ASN A C 1
ATOM 1546 O O . ASN A 1 199 ? -3.159 -11.997 20.478 1.00 90.19 199 ASN A O 1
ATOM 1550 N N . GLY A 1 200 ? -1.427 -12.476 19.162 1.00 88.88 200 GLY A N 1
ATOM 1551 C CA . GLY A 1 200 ? -1.361 -13.888 19.540 1.00 88.88 200 GLY A CA 1
ATOM 1552 C C . GLY A 1 200 ? -1.106 -14.119 21.034 1.00 88.88 200 GLY A C 1
ATOM 1553 O O . GLY A 1 200 ? -1.718 -15.016 21.611 1.00 88.88 200 GLY A O 1
ATOM 1554 N N . ARG A 1 201 ? -0.251 -13.308 21.677 1.00 87.19 201 ARG A N 1
ATOM 1555 C CA . ARG A 1 201 ? -0.029 -13.390 23.135 1.00 87.19 201 ARG A CA 1
ATOM 1556 C C . ARG A 1 201 ? -1.268 -12.975 23.916 1.00 87.19 201 ARG A C 1
ATOM 1558 O O . ARG A 1 201 ? -1.652 -13.666 24.851 1.00 87.19 201 ARG A O 1
ATOM 1565 N N . GLU A 1 202 ? -1.894 -11.872 23.517 1.00 85.88 202 GLU A N 1
ATOM 1566 C CA . GLU A 1 202 ? -3.099 -11.341 24.163 1.00 85.88 202 GLU A CA 1
ATOM 1567 C C . GLU A 1 202 ? -4.300 -12.296 23.985 1.00 85.88 202 GLU A C 1
ATOM 1569 O O . GLU A 1 202 ? -5.119 -12.425 24.889 1.00 85.88 202 GLU A O 1
ATOM 1574 N N . ARG A 1 203 ? -4.345 -13.061 22.882 1.00 87.31 203 ARG A N 1
ATOM 1575 C CA . ARG A 1 203 ? -5.311 -14.152 22.638 1.00 87.31 203 ARG A CA 1
ATOM 1576 C C . ARG A 1 203 ? -4.951 -15.491 23.305 1.00 87.31 203 ARG A C 1
ATOM 1578 O O . ARG A 1 203 ? -5.735 -16.433 23.211 1.00 87.31 203 ARG A O 1
ATOM 1585 N N . GLY A 1 204 ? -3.783 -15.613 23.941 1.00 82.81 204 GLY A N 1
ATOM 1586 C CA . GLY A 1 204 ? -3.354 -16.832 24.639 1.00 82.81 204 GLY A CA 1
ATOM 1587 C C . GLY A 1 204 ? -2.908 -17.995 23.738 1.00 82.81 204 GLY A C 1
ATOM 1588 O O . GLY A 1 204 ? -3.140 -19.154 24.083 1.00 82.81 204 GLY A O 1
ATOM 1589 N N . TRP A 1 205 ? -2.281 -17.729 22.585 1.00 78.94 205 TRP A N 1
ATOM 1590 C CA . TRP A 1 205 ? -1.781 -18.788 21.691 1.00 78.94 205 TRP A CA 1
ATOM 1591 C C . TRP A 1 205 ? -0.730 -19.667 22.415 1.00 78.94 205 TRP A C 1
ATOM 1593 O O . TRP A 1 205 ? 0.242 -19.122 22.923 1.00 78.94 205 TRP A O 1
ATOM 1603 N N . PRO A 1 206 ? -0.833 -21.014 22.450 1.00 58.66 206 PRO A N 1
ATOM 1604 C CA . PRO A 1 206 ? 0.112 -21.925 23.123 1.00 58.66 206 PRO A CA 1
ATOM 1605 C C . PRO A 1 206 ? 1.619 -21.707 22.910 1.00 58.66 206 PRO A C 1
ATOM 1607 O O . PRO A 1 206 ? 2.407 -22.164 23.732 1.00 58.66 206 PRO A O 1
ATOM 1610 N N . PHE A 1 207 ? 2.033 -21.020 21.843 1.00 62.69 207 PHE A N 1
ATOM 1611 C CA . PHE A 1 207 ? 3.439 -20.736 21.534 1.00 62.69 207 PHE A CA 1
ATOM 1612 C C . PHE A 1 207 ? 3.929 -19.371 22.059 1.00 62.69 207 PHE A C 1
ATOM 1614 O O . PHE A 1 207 ? 5.005 -18.922 21.678 1.00 62.69 207 PHE A O 1
ATOM 1621 N N . SER A 1 208 ? 3.138 -18.676 22.885 1.00 56.41 208 SER A N 1
ATOM 1622 C CA . SER A 1 208 ? 3.387 -17.291 23.305 1.00 56.41 208 SER A CA 1
ATOM 1623 C C . SER A 1 208 ? 4.084 -17.116 24.663 1.00 56.41 208 SER A C 1
ATOM 1625 O O . SER A 1 208 ? 4.007 -16.019 25.225 1.00 56.41 208 SER A O 1
ATOM 1627 N N . ARG A 1 209 ? 4.704 -18.168 25.211 1.00 49.78 209 ARG A N 1
ATOM 1628 C CA . ARG A 1 209 ? 5.482 -18.122 26.461 1.00 49.78 209 ARG A CA 1
ATOM 1629 C C . ARG A 1 209 ? 6.971 -18.231 26.188 1.00 49.78 209 ARG A C 1
ATOM 1631 O O . ARG A 1 209 ? 7.335 -19.084 25.351 1.00 49.78 209 ARG A O 1
#

Nearest PDB structures (foldseek):
  7oye-assembly1_A  TM=6.330E-01  e=7.214E-02  Gallus gallus
  1cnt-assembly1_1  TM=3.696E-01  e=4.768E+00  Homo sapiens
  1cnt-assembly2_3  TM=3.081E-01  e=9.586E+00  Homo sapiens
  8t4h-assembly1_A  TM=1.538E-01  e=7.957E+00  Homo sapiens

Organism: NCBI:txid2705029

Mean predicted aligned error: 4.29 Å

Radius of gyration: 17.58 Å; Cα contacts (8 Å, |Δi|>4): 246; chains: 1; bounding box: 42×40×51 Å

pLDDT: mean 92.25, std 8.15, range [49.78, 98.56]

Solvent-accessible surface area (backbone atoms only — not comparable to full-atom values): 10655 Å² total; per-residue (Å²): 134,59,75,69,56,54,55,50,54,53,53,50,51,51,50,52,41,48,53,50,20,44,50,26,42,54,51,26,47,49,48,42,35,47,40,22,64,76,72,64,45,66,84,59,60,65,62,55,57,27,36,48,41,36,48,26,50,53,53,22,50,52,37,61,76,42,44,92,77,46,52,75,67,55,48,53,48,28,54,43,30,46,55,50,35,55,47,43,52,51,34,53,52,34,41,44,75,65,74,47,73,80,52,67,67,48,38,54,49,24,42,50,53,54,49,60,35,49,77,76,34,61,66,76,54,21,52,55,44,52,51,32,51,53,45,24,53,52,24,45,48,52,41,72,49,99,54,79,78,53,70,62,54,36,52,30,30,50,26,45,25,54,24,38,45,33,57,17,44,47,56,14,46,76,70,41,81,32,64,82,36,33,56,35,20,53,48,21,34,51,24,19,50,50,31,35,51,50,39,36,42,78,73,62,44,94,84,60,120